Protein AF-E6WE42-F1 (afdb_monomer_lite)

Foldseek 3Di:
DVVVVVVVCVVVVVVVVLVVLVVVLVVVLVVLVVVCCVVCVVPDDDPDPVVVVVSVVVSCVVNVVSVVVSVVVVVVVVVVVVVLVVLVVVLVVVLVVLLVVLVVLQQPQWDDDPPDIDGGLRCLVVLLVQLLVQLVPPDDDPDDPVLVVSSLVSLQVSCVDPSSCVSCVVNLVSVLVSLVSLVPDPSDDLVVSLVSLVVSLVVDALSRLQVLLSLCSHPNNVVCLVSLLSNLSNLSHDVVSVVVSVDDVVSSCVVHDPSSRDDD

Radius of gyration: 32.79 Å; chains: 1; bounding box: 87×25×102 Å

Structure (mmCIF, N/CA/C/O backbone):
data_AF-E6WE42-F1
#
_entry.id   AF-E6WE42-F1
#
loop_
_atom_site.group_PDB
_atom_site.id
_atom_site.type_symbol
_atom_site.label_atom_id
_atom_site.label_alt_id
_atom_site.label_comp_id
_atom_site.label_asym_id
_atom_site.label_entity_id
_atom_site.label_seq_id
_atom_site.pdbx_PDB_ins_code
_atom_site.Cartn_x
_atom_site.Cartn_y
_atom_site.Cartn_z
_atom_site.occupancy
_atom_site.B_iso_or_equiv
_atom_site.auth_seq_id
_atom_site.auth_comp_id
_atom_site.auth_asym_id
_atom_site.auth_atom_id
_atom_site.pdbx_PDB_model_num
ATOM 1 N N . MET A 1 1 ? -4.987 -10.475 -18.275 1.00 42.03 1 MET A N 1
ATOM 2 C CA . MET A 1 1 ? -4.478 -10.955 -19.585 1.00 42.03 1 MET A CA 1
ATOM 3 C C . MET A 1 1 ? -3.864 -9.823 -20.416 1.00 42.03 1 MET A C 1
ATOM 5 O O . MET A 1 1 ? -2.756 -9.989 -20.906 1.00 42.03 1 MET A O 1
ATOM 9 N N . ILE A 1 2 ? -4.507 -8.651 -20.507 1.00 38.50 2 ILE A N 1
ATOM 10 C CA . ILE A 1 2 ? -3.998 -7.476 -21.247 1.00 38.50 2 ILE A CA 1
ATOM 11 C C . ILE A 1 2 ? -2.702 -6.905 -20.632 1.00 38.50 2 ILE A C 1
ATOM 13 O O . ILE A 1 2 ? -1.754 -6.631 -21.358 1.00 38.50 2 ILE A O 1
ATOM 17 N N . ASP A 1 3 ? -2.575 -6.858 -19.301 1.00 40.16 3 ASP A N 1
ATOM 18 C CA . ASP A 1 3 ? -1.339 -6.395 -18.637 1.00 40.16 3 ASP A CA 1
ATOM 19 C C . ASP A 1 3 ? -0.149 -7.357 -18.757 1.00 40.16 3 ASP A C 1
ATOM 21 O O . ASP A 1 3 ? 1.013 -6.951 -18.650 1.00 40.16 3 ASP A O 1
ATOM 25 N N . SER A 1 4 ? -0.424 -8.642 -18.985 1.00 40.78 4 SER A N 1
ATOM 26 C CA . SER A 1 4 ? 0.585 -9.658 -19.295 1.00 40.78 4 SER A CA 1
ATOM 27 C C . SER A 1 4 ? 1.103 -9.457 -20.718 1.00 40.78 4 SER A C 1
ATOM 29 O O . SER A 1 4 ? 2.310 -9.475 -20.943 1.00 40.78 4 SER A O 1
ATOM 31 N N . VAL A 1 5 ? 0.190 -9.181 -21.657 1.00 39.44 5 VAL A N 1
ATOM 32 C CA . VAL A 1 5 ? 0.491 -8.891 -23.064 1.00 39.44 5 VAL A CA 1
ATOM 33 C C . VAL A 1 5 ? 1.208 -7.549 -23.214 1.00 39.44 5 VAL A C 1
ATOM 35 O O . VAL A 1 5 ? 2.175 -7.492 -23.957 1.00 39.44 5 VAL A O 1
ATOM 38 N N . CYS A 1 6 ? 0.847 -6.508 -22.458 1.00 42.72 6 CYS A N 1
ATOM 39 C CA . CYS A 1 6 ? 1.543 -5.214 -22.462 1.00 42.72 6 CYS A CA 1
ATOM 40 C C . CYS A 1 6 ? 2.952 -5.286 -21.856 1.00 42.72 6 CYS A C 1
ATOM 42 O O . CYS A 1 6 ? 3.880 -4.680 -22.391 1.00 42.72 6 CYS A O 1
ATOM 44 N N . ARG A 1 7 ? 3.163 -6.050 -20.772 1.00 49.66 7 ARG A N 1
ATOM 45 C CA . ARG A 1 7 ? 4.519 -6.299 -20.235 1.00 49.66 7 ARG A CA 1
ATOM 46 C C . ARG A 1 7 ? 5.368 -7.136 -21.188 1.00 49.66 7 ARG A C 1
ATOM 48 O O . ARG A 1 7 ? 6.542 -6.825 -21.378 1.00 49.66 7 ARG A O 1
ATOM 55 N N . TRP A 1 8 ? 4.760 -8.133 -21.825 1.00 41.53 8 TRP A N 1
ATOM 56 C CA . TRP A 1 8 ? 5.385 -8.948 -22.864 1.00 41.53 8 TRP A CA 1
ATOM 57 C C . TRP A 1 8 ? 5.721 -8.125 -24.116 1.00 41.53 8 TRP A C 1
ATOM 59 O O . TRP A 1 8 ? 6.824 -8.244 -24.633 1.00 41.53 8 TRP A O 1
ATOM 69 N N . PHE A 1 9 ? 4.840 -7.217 -24.551 1.00 39.06 9 PHE A N 1
ATOM 70 C CA . PHE A 1 9 ? 5.097 -6.285 -25.652 1.00 39.06 9 PHE A CA 1
ATOM 71 C C . PHE A 1 9 ? 6.169 -5.257 -25.300 1.00 39.06 9 PHE A C 1
ATOM 73 O O . PHE A 1 9 ? 6.908 -4.863 -26.185 1.00 39.06 9 PHE A O 1
ATOM 80 N N . ARG A 1 10 ? 6.306 -4.829 -24.038 1.00 53.88 10 ARG A N 1
ATOM 81 C CA . ARG A 1 10 ? 7.308 -3.825 -23.635 1.00 53.88 10 ARG A CA 1
ATOM 82 C C . ARG A 1 10 ? 8.718 -4.406 -23.515 1.00 53.88 10 ARG A C 1
ATOM 84 O O . ARG A 1 10 ? 9.664 -3.748 -23.936 1.00 53.88 10 ARG A O 1
ATOM 91 N N . SER A 1 11 ? 8.866 -5.634 -23.003 1.00 56.25 11 SER A N 1
ATOM 92 C CA . SER A 1 11 ? 10.164 -6.327 -23.011 1.00 56.25 11 SER A CA 1
ATOM 93 C C . SER A 1 11 ? 10.527 -6.812 -24.415 1.00 56.25 11 SER A C 1
ATOM 95 O O . SER A 1 11 ? 11.652 -6.588 -24.858 1.00 56.25 11 SER A O 1
ATOM 97 N N . LYS A 1 12 ? 9.561 -7.360 -25.171 1.00 53.88 12 LYS A N 1
ATOM 98 C CA . LYS A 1 12 ? 9.787 -7.706 -26.577 1.00 53.88 12 LYS A CA 1
ATOM 99 C C . LYS A 1 12 ? 10.018 -6.485 -27.448 1.00 53.88 12 LYS A C 1
ATOM 101 O O . LYS A 1 12 ? 10.862 -6.579 -28.313 1.00 53.88 12 LYS A O 1
ATOM 106 N N . SER A 1 13 ? 9.358 -5.347 -27.237 1.00 64.25 13 SER A N 1
ATOM 107 C CA . SER A 1 13 ? 9.562 -4.140 -28.054 1.00 64.25 13 SER A CA 1
ATOM 108 C C . SER A 1 13 ? 10.984 -3.622 -27.933 1.00 64.25 13 SER A C 1
ATOM 110 O O . SER A 1 13 ? 11.526 -3.170 -28.935 1.00 64.25 13 SER A O 1
ATOM 112 N N . LEU A 1 14 ? 11.601 -3.721 -26.753 1.00 64.50 14 LEU A N 1
ATOM 113 C CA . LEU A 1 14 ? 12.999 -3.356 -26.594 1.00 64.50 14 LEU A CA 1
ATOM 114 C C . LEU A 1 14 ? 13.932 -4.390 -27.231 1.00 64.50 14 LEU A C 1
ATOM 116 O O . LEU A 1 14 ? 14.813 -4.016 -27.998 1.00 64.50 14 LEU A O 1
ATOM 120 N N . SER A 1 15 ? 13.726 -5.684 -26.975 1.00 65.56 15 SER A N 1
ATOM 121 C CA . SER A 1 15 ? 14.510 -6.737 -27.634 1.00 65.56 15 SER A CA 1
ATOM 122 C C . SER A 1 15 ? 14.370 -6.690 -29.159 1.00 65.56 15 SER A C 1
ATOM 124 O O . SER A 1 15 ? 15.339 -6.921 -29.869 1.00 65.56 15 SER A O 1
ATOM 126 N N . VAL A 1 16 ? 13.190 -6.327 -29.662 1.00 73.56 16 VAL A N 1
ATOM 127 C CA . VAL A 1 16 ? 12.889 -6.108 -31.080 1.00 73.56 16 VAL A CA 1
ATOM 128 C C . VAL A 1 16 ? 13.569 -4.842 -31.579 1.00 73.56 16 VAL A C 1
ATOM 130 O O . VAL A 1 16 ? 14.168 -4.895 -32.639 1.00 73.56 16 VAL A O 1
ATOM 133 N N . LEU A 1 17 ? 13.557 -3.732 -30.837 1.00 70.62 17 LEU A N 1
ATOM 134 C CA . LEU A 1 17 ? 14.267 -2.508 -31.225 1.00 70.62 17 LEU A CA 1
ATOM 135 C C . LEU A 1 17 ? 15.781 -2.757 -31.323 1.00 70.62 17 LEU A C 1
ATOM 137 O O . LEU A 1 17 ? 16.409 -2.375 -32.309 1.00 70.62 17 LEU A O 1
ATOM 141 N N . ILE A 1 18 ? 16.354 -3.447 -30.333 1.00 71.12 18 ILE A N 1
ATOM 142 C CA . ILE A 1 18 ? 17.768 -3.844 -30.313 1.00 71.12 18 ILE A CA 1
ATOM 143 C C . ILE A 1 18 ? 18.065 -4.758 -31.506 1.00 71.12 18 ILE A C 1
ATOM 145 O O . ILE A 1 18 ? 18.990 -4.490 -32.268 1.00 71.12 18 ILE A O 1
ATOM 149 N N . PHE A 1 19 ? 17.247 -5.790 -31.720 1.00 78.94 19 PHE A N 1
ATOM 150 C CA . PHE A 1 19 ? 17.396 -6.711 -32.845 1.00 78.94 19 PHE A CA 1
ATOM 151 C C . PHE A 1 19 ? 17.265 -6.006 -34.201 1.00 78.94 19 PHE A C 1
ATOM 153 O O . PHE A 1 19 ? 18.072 -6.251 -35.090 1.00 78.94 19 PHE A O 1
ATOM 160 N N . LEU A 1 20 ? 16.309 -5.087 -34.354 1.00 79.56 20 LEU A N 1
ATOM 161 C CA . LEU A 1 20 ? 16.126 -4.273 -35.557 1.00 79.56 20 LEU A CA 1
ATOM 162 C C . LEU A 1 20 ? 17.335 -3.375 -35.811 1.00 79.56 20 LEU A C 1
ATOM 164 O O . LEU A 1 20 ? 17.773 -3.263 -36.950 1.00 79.56 20 LEU A O 1
ATOM 168 N N . THR A 1 21 ? 17.906 -2.777 -34.766 1.00 72.94 21 THR A N 1
ATOM 169 C CA . THR A 1 21 ? 19.076 -1.894 -34.886 1.00 72.94 21 THR A CA 1
ATOM 170 C C . THR A 1 21 ? 20.320 -2.683 -35.293 1.00 72.94 21 THR A C 1
ATOM 172 O O . THR A 1 21 ? 21.050 -2.285 -36.204 1.00 72.94 21 THR A O 1
ATOM 175 N N . ILE A 1 22 ? 20.529 -3.846 -34.672 1.00 78.31 22 ILE A N 1
ATOM 176 C CA . ILE A 1 22 ? 21.612 -4.771 -35.019 1.00 78.31 22 ILE A CA 1
ATOM 177 C C . ILE A 1 22 ? 21.426 -5.272 -36.457 1.00 78.31 22 ILE A C 1
ATOM 179 O O . ILE A 1 22 ? 22.341 -5.170 -37.270 1.00 78.31 22 ILE A O 1
ATOM 183 N N . SER A 1 23 ? 20.226 -5.743 -36.801 1.00 81.88 23 SER A N 1
ATOM 184 C CA . SER A 1 23 ? 19.898 -6.236 -38.139 1.00 81.88 23 SER A CA 1
ATOM 185 C C . SER A 1 23 ? 20.082 -5.156 -39.204 1.00 81.88 23 SER A C 1
ATOM 187 O O . SER A 1 23 ? 20.652 -5.439 -40.252 1.00 81.88 23 SER A O 1
ATOM 189 N N . LEU A 1 24 ? 19.652 -3.918 -38.946 1.00 81.25 24 LEU A N 1
ATOM 190 C CA . LEU A 1 24 ? 19.839 -2.790 -39.860 1.00 81.25 24 LEU A CA 1
ATOM 191 C C . LEU A 1 24 ? 21.325 -2.490 -40.075 1.00 81.25 24 LEU A C 1
ATOM 193 O O . LEU A 1 24 ? 21.745 -2.260 -41.205 1.00 81.25 24 LEU A O 1
ATOM 197 N N . THR A 1 25 ? 22.132 -2.558 -39.016 1.00 76.62 25 THR A N 1
ATOM 198 C CA . THR A 1 25 ? 23.586 -2.369 -39.111 1.00 76.62 25 THR A CA 1
ATOM 199 C C . THR A 1 25 ? 24.225 -3.434 -40.006 1.00 76.62 25 THR A C 1
ATOM 201 O O . THR A 1 25 ? 24.997 -3.095 -40.904 1.00 76.62 25 THR A O 1
ATOM 204 N N . PHE A 1 26 ? 23.859 -4.709 -39.829 1.00 81.31 26 PHE A N 1
ATOM 205 C CA . PHE A 1 26 ? 24.339 -5.800 -40.685 1.00 81.31 26 PHE A CA 1
ATOM 206 C C . PHE A 1 26 ? 23.872 -5.661 -42.139 1.00 81.31 26 PHE A C 1
ATOM 208 O O . PHE A 1 26 ? 24.654 -5.917 -43.053 1.00 81.31 26 PHE A O 1
ATOM 215 N N . VAL A 1 27 ? 22.633 -5.214 -42.370 1.00 86.06 27 VAL A N 1
ATOM 216 C CA . VAL A 1 27 ? 22.102 -4.962 -43.719 1.00 86.06 27 VAL A CA 1
ATOM 217 C C . VAL A 1 27 ? 22.859 -3.823 -44.401 1.00 86.06 27 VAL A C 1
ATOM 219 O O . VAL A 1 27 ? 23.267 -3.976 -45.549 1.00 86.06 27 VAL A O 1
ATOM 222 N N . CYS A 1 28 ? 23.110 -2.712 -43.706 1.00 79.50 28 CYS A N 1
ATOM 223 C CA . CYS A 1 28 ? 23.889 -1.593 -44.241 1.00 79.50 28 CYS A CA 1
ATOM 224 C C . CYS A 1 28 ? 25.338 -1.999 -44.549 1.00 79.50 28 CYS A C 1
ATOM 226 O O . CYS A 1 28 ? 25.853 -1.655 -45.614 1.00 79.50 28 CYS A O 1
ATOM 228 N N . ALA A 1 29 ? 25.978 -2.769 -43.661 1.00 77.81 29 ALA A N 1
ATOM 229 C CA . ALA A 1 29 ? 27.317 -3.312 -43.891 1.00 77.81 29 ALA A CA 1
ATOM 230 C C . ALA A 1 29 ? 27.342 -4.237 -45.118 1.00 77.81 29 ALA A C 1
ATOM 232 O O . ALA A 1 29 ? 28.173 -4.069 -46.011 1.00 77.81 29 ALA A O 1
ATOM 233 N N . GLY A 1 30 ? 26.389 -5.169 -45.202 1.00 83.81 30 GLY A N 1
ATOM 234 C CA . GLY A 1 30 ? 26.246 -6.085 -46.332 1.00 83.81 30 GLY A CA 1
ATOM 235 C C . GLY A 1 30 ? 25.978 -5.355 -47.648 1.00 83.81 30 GLY A C 1
ATOM 236 O O . GLY A 1 30 ? 26.591 -5.679 -48.660 1.00 83.81 30 GLY A O 1
ATOM 237 N N . PHE A 1 31 ? 25.131 -4.323 -47.634 1.00 84.31 31 PHE A N 1
ATOM 238 C CA . PHE A 1 31 ? 24.858 -3.486 -48.802 1.00 84.31 31 PHE A CA 1
ATOM 239 C C . PHE A 1 31 ? 26.100 -2.718 -49.267 1.00 84.31 31 PHE A C 1
ATOM 241 O O . PHE A 1 31 ? 26.363 -2.655 -50.468 1.00 84.31 31 PHE A O 1
ATOM 248 N N . ALA A 1 32 ? 26.891 -2.168 -48.341 1.00 77.56 32 ALA A N 1
ATOM 249 C CA . ALA A 1 32 ? 28.134 -1.476 -48.675 1.00 77.56 32 ALA A CA 1
ATOM 250 C C . ALA A 1 32 ? 29.150 -2.425 -49.335 1.00 77.56 32 ALA A C 1
ATOM 252 O O . ALA A 1 32 ? 29.713 -2.092 -50.381 1.00 77.56 32 ALA A O 1
ATOM 253 N N . VAL A 1 33 ? 29.318 -3.629 -48.777 1.00 80.00 33 VAL A N 1
ATOM 254 C CA . VAL A 1 33 ? 30.179 -4.682 -49.344 1.00 80.00 33 VAL A CA 1
ATOM 255 C C . VAL A 1 33 ? 29.661 -5.143 -50.709 1.00 80.00 33 VAL A C 1
ATOM 257 O O . VAL A 1 33 ? 30.438 -5.258 -51.657 1.00 80.00 33 VAL A O 1
ATOM 260 N N . TRP A 1 34 ? 28.351 -5.353 -50.845 1.00 84.56 34 TRP A N 1
ATOM 261 C CA . TRP A 1 34 ? 27.725 -5.767 -52.100 1.00 84.56 34 TRP A CA 1
ATOM 262 C C . TRP A 1 34 ? 27.899 -4.725 -53.206 1.00 84.56 34 TRP A C 1
ATOM 264 O O . TRP A 1 34 ? 28.335 -5.067 -54.305 1.00 84.56 34 TRP A O 1
ATOM 274 N N . LYS A 1 35 ? 27.619 -3.448 -52.917 1.00 81.38 35 LYS A N 1
ATOM 275 C CA . LYS A 1 35 ? 27.791 -2.347 -53.875 1.00 81.38 35 LYS A CA 1
ATOM 276 C C . LYS A 1 35 ? 29.246 -2.244 -54.340 1.00 81.38 35 LYS A C 1
ATOM 278 O O . LYS A 1 35 ? 29.495 -2.042 -55.527 1.00 81.38 35 LYS A O 1
ATOM 283 N N . TYR A 1 36 ? 30.197 -2.393 -53.416 1.00 74.75 36 TYR A N 1
ATOM 284 C CA . TYR A 1 36 ? 31.621 -2.408 -53.742 1.00 74.75 36 TYR A CA 1
ATOM 285 C C . TYR A 1 36 ? 31.964 -3.569 -54.682 1.00 74.75 36 TYR A C 1
ATOM 287 O O . TYR A 1 36 ? 32.551 -3.355 -55.741 1.00 74.75 36 TYR A O 1
ATOM 295 N N . TRP A 1 37 ? 31.537 -4.787 -54.345 1.00 78.12 37 TRP A N 1
ATOM 296 C CA . TRP A 1 37 ? 31.794 -5.961 -55.175 1.00 78.12 37 TRP A CA 1
ATOM 297 C C . TRP A 1 37 ? 31.181 -5.819 -56.574 1.00 78.12 37 TRP A C 1
ATOM 299 O O . TRP A 1 37 ? 31.876 -6.013 -57.566 1.00 78.12 37 TRP A O 1
ATOM 309 N N . TYR A 1 38 ? 29.924 -5.381 -56.676 1.00 80.50 38 TYR A N 1
ATOM 310 C CA . TYR A 1 38 ? 29.253 -5.166 -57.961 1.00 80.50 38 TYR A CA 1
ATOM 311 C C . TYR A 1 38 ? 30.030 -4.202 -58.872 1.00 80.50 38 TYR A C 1
ATOM 313 O O . TYR A 1 38 ? 30.255 -4.505 -60.044 1.00 80.50 38 TYR A O 1
ATOM 321 N N . GLN A 1 39 ? 30.500 -3.078 -58.326 1.00 77.56 39 GLN A N 1
ATOM 322 C CA . GLN A 1 39 ? 31.193 -2.044 -59.095 1.00 77.56 39 GLN A CA 1
ATOM 323 C C . GLN A 1 39 ? 32.633 -2.425 -59.477 1.00 77.56 39 GLN A C 1
ATOM 325 O O . GLN A 1 39 ? 33.110 -2.006 -60.531 1.00 77.56 39 GLN A O 1
ATOM 330 N N . PHE A 1 40 ? 33.334 -3.193 -58.636 1.00 71.81 40 PHE A N 1
ATOM 331 C CA . PHE A 1 40 ? 34.783 -3.395 -58.757 1.00 71.81 40 PHE A CA 1
ATOM 332 C C . PHE A 1 40 ? 35.219 -4.840 -59.039 1.00 71.81 40 PHE A C 1
ATOM 334 O O . PHE A 1 40 ? 36.416 -5.072 -59.200 1.00 71.81 40 PHE A O 1
ATOM 341 N N . HIS A 1 41 ? 34.297 -5.807 -59.166 1.00 70.56 41 HIS A N 1
ATOM 342 C CA . HIS A 1 41 ? 34.648 -7.222 -59.384 1.00 70.56 41 HIS A CA 1
ATOM 343 C C . HIS A 1 41 ? 35.559 -7.466 -60.604 1.00 70.56 41 HIS A C 1
ATOM 345 O O . HIS A 1 41 ? 36.336 -8.417 -60.602 1.00 70.56 41 HIS A O 1
ATOM 351 N N . ALA A 1 42 ? 35.492 -6.608 -61.628 1.00 69.12 42 ALA A N 1
ATOM 352 C CA . ALA A 1 42 ? 36.285 -6.724 -62.852 1.00 69.12 42 ALA A CA 1
ATOM 353 C C . ALA A 1 42 ? 37.770 -6.326 -62.694 1.00 69.12 42 ALA A C 1
ATOM 355 O O . ALA A 1 42 ? 38.573 -6.647 -63.567 1.00 69.12 42 ALA A O 1
ATOM 356 N N . PHE A 1 43 ? 38.154 -5.640 -61.609 1.00 67.75 43 PHE A N 1
ATOM 357 C CA . PHE A 1 43 ? 39.496 -5.056 -61.438 1.00 67.75 43 PHE A CA 1
ATOM 358 C C . PHE A 1 43 ? 40.462 -5.887 -60.571 1.00 67.75 43 PHE A C 1
ATOM 360 O O . PHE A 1 43 ? 41.595 -5.461 -60.356 1.00 67.75 43 PHE A O 1
ATOM 367 N N . GLY A 1 44 ? 40.059 -7.077 -60.108 1.00 67.50 44 GLY A N 1
ATOM 368 C CA . GLY A 1 44 ? 40.877 -7.916 -59.221 1.00 67.50 44 GLY A CA 1
ATOM 369 C C . GLY A 1 44 ? 41.062 -7.325 -57.813 1.00 67.50 44 GLY A C 1
ATOM 370 O O . GLY A 1 44 ? 40.614 -6.218 -57.516 1.00 67.50 44 GLY A O 1
ATOM 371 N N . LEU A 1 45 ? 41.694 -8.082 -56.910 1.00 70.62 45 LEU A N 1
ATOM 372 C CA . LEU A 1 45 ? 42.056 -7.585 -55.577 1.00 70.62 45 LEU A CA 1
ATOM 373 C C . LEU A 1 45 ? 43.375 -6.811 -55.660 1.00 70.62 45 LEU A C 1
ATOM 375 O O . LEU A 1 45 ? 44.296 -7.225 -56.355 1.00 70.62 45 LEU A O 1
ATOM 379 N N . SER A 1 46 ? 43.467 -5.685 -54.951 1.00 73.81 46 SER A N 1
ATOM 380 C CA . SER A 1 46 ? 44.715 -4.923 -54.873 1.00 73.81 46 SER A CA 1
ATOM 381 C C . SER A 1 46 ? 45.685 -5.577 -53.891 1.00 73.81 46 SER A C 1
ATOM 383 O O . SER A 1 46 ? 45.305 -5.829 -52.746 1.00 73.81 46 SER A O 1
ATOM 385 N N . ASP A 1 47 ? 46.944 -5.748 -54.298 1.00 75.75 47 ASP A N 1
ATOM 386 C CA . ASP A 1 47 ? 48.040 -6.185 -53.417 1.00 75.75 47 ASP A CA 1
ATOM 387 C C . ASP A 1 47 ? 48.563 -5.053 -52.515 1.00 75.75 47 ASP A C 1
ATOM 389 O O . ASP A 1 47 ? 49.318 -5.285 -51.573 1.00 75.75 47 ASP A O 1
ATOM 393 N N . SER A 1 48 ? 48.172 -3.801 -52.788 1.00 80.25 48 SER A N 1
ATOM 394 C CA . SER A 1 48 ? 48.591 -2.659 -51.976 1.00 80.25 48 SER A CA 1
ATOM 395 C C . SER A 1 48 ? 47.757 -2.520 -50.700 1.00 80.25 48 SER A C 1
ATOM 397 O O . SER A 1 48 ? 46.545 -2.290 -50.733 1.00 80.25 48 SER A O 1
ATOM 399 N N . THR A 1 49 ? 48.435 -2.571 -49.555 1.00 80.12 49 THR A N 1
ATOM 400 C CA . THR A 1 49 ? 47.845 -2.365 -48.223 1.00 80.12 49 THR A CA 1
ATOM 401 C C . THR A 1 49 ? 47.158 -0.999 -48.084 1.00 80.12 49 THR A C 1
ATOM 403 O O . THR A 1 49 ? 46.153 -0.874 -47.392 1.00 80.12 49 THR A O 1
ATOM 406 N N . GLU A 1 50 ? 47.645 0.026 -48.789 1.00 83.25 50 GLU A N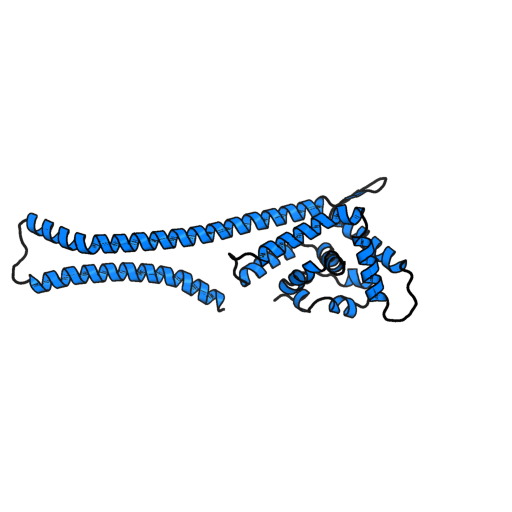 1
ATOM 407 C CA . GLU A 1 50 ? 47.088 1.386 -48.755 1.00 83.25 50 GLU A CA 1
ATOM 408 C C . GLU A 1 50 ? 45.639 1.458 -49.269 1.00 83.25 50 GLU A C 1
ATOM 410 O O . GLU A 1 50 ? 44.796 2.120 -48.663 1.00 83.25 50 GLU A O 1
ATOM 415 N N . LYS A 1 51 ? 45.303 0.723 -50.340 1.00 77.50 51 LYS A N 1
ATOM 416 C CA . LYS A 1 51 ? 43.930 0.705 -50.880 1.00 77.50 51 LYS A CA 1
ATOM 417 C C . LYS A 1 51 ? 42.954 -0.023 -49.955 1.00 77.50 51 LYS A C 1
ATOM 419 O O . LYS A 1 51 ? 41.787 0.356 -49.876 1.00 77.50 51 LYS A O 1
ATOM 424 N N . TRP A 1 52 ? 43.433 -1.027 -49.220 1.00 78.62 52 TRP A N 1
ATOM 425 C CA . TRP A 1 52 ? 42.656 -1.680 -48.165 1.00 78.62 52 TRP A CA 1
ATOM 426 C C . TRP A 1 52 ? 42.390 -0.747 -46.979 1.00 78.62 52 TRP A C 1
ATOM 428 O O . TRP A 1 52 ? 41.293 -0.786 -46.424 1.00 78.62 52 TRP A O 1
ATOM 438 N N . GLY A 1 53 ? 43.339 0.137 -46.651 1.00 82.44 53 GLY A N 1
ATOM 439 C CA . GLY A 1 53 ? 43.133 1.218 -45.683 1.00 82.44 53 GLY A CA 1
ATOM 440 C C . GLY A 1 53 ? 41.992 2.153 -46.093 1.00 82.44 53 GLY A C 1
ATOM 441 O O . GLY A 1 53 ? 41.037 2.319 -45.341 1.00 82.44 53 GLY A O 1
ATOM 442 N N . GLN A 1 54 ? 42.015 2.658 -47.331 1.00 84.75 54 GLN A N 1
ATOM 443 C CA . GLN A 1 54 ? 40.969 3.553 -47.857 1.00 84.75 54 GLN A CA 1
ATOM 444 C C . GLN A 1 54 ? 39.575 2.901 -47.900 1.00 84.75 54 GLN A C 1
ATOM 446 O O . GLN A 1 54 ? 38.561 3.557 -47.650 1.00 84.75 54 GLN A O 1
ATOM 451 N N . PHE A 1 55 ? 39.501 1.600 -48.200 1.00 80.19 55 PHE A N 1
ATOM 452 C CA . PHE A 1 55 ? 38.247 0.847 -48.116 1.00 80.19 55 PHE A CA 1
ATOM 453 C C . PHE A 1 55 ? 37.743 0.737 -46.669 1.00 80.19 55 PHE A C 1
ATOM 455 O O . PHE A 1 55 ? 36.555 0.946 -46.410 1.00 80.19 55 PHE A O 1
ATOM 462 N N . GLY A 1 56 ? 38.645 0.455 -45.725 1.00 82.19 56 GLY A N 1
ATOM 463 C CA . GLY A 1 56 ? 38.348 0.461 -44.293 1.00 82.19 56 GLY A CA 1
ATOM 464 C C . GLY A 1 56 ? 37.806 1.810 -43.816 1.00 82.19 56 GLY A C 1
ATOM 465 O O . GLY A 1 56 ? 36.811 1.833 -43.094 1.00 82.19 56 GLY A O 1
ATOM 466 N N . ASP A 1 57 ? 38.377 2.918 -44.292 1.00 84.75 57 ASP A N 1
ATOM 467 C CA . ASP A 1 57 ? 37.919 4.275 -43.973 1.00 84.75 57 ASP A CA 1
ATOM 468 C C . ASP A 1 57 ? 36.503 4.551 -44.499 1.00 84.75 57 ASP A C 1
ATOM 470 O O . ASP A 1 57 ? 35.683 5.141 -43.794 1.00 84.75 57 ASP A O 1
ATOM 474 N N . PHE A 1 58 ? 36.166 4.078 -45.704 1.00 82.94 58 PHE A N 1
ATOM 475 C CA . PHE A 1 58 ? 34.811 4.197 -46.251 1.00 82.94 58 PHE A CA 1
ATOM 476 C C . PHE A 1 58 ? 33.785 3.405 -45.426 1.00 82.94 58 PHE A C 1
ATOM 478 O O . PHE A 1 58 ? 32.737 3.939 -45.052 1.00 82.94 58 PHE A O 1
ATOM 485 N N . ILE A 1 59 ? 34.087 2.142 -45.109 1.00 80.81 59 ILE A N 1
ATOM 486 C CA . ILE A 1 59 ? 33.206 1.289 -44.299 1.00 80.81 59 ILE A CA 1
ATOM 487 C C . ILE A 1 59 ? 33.067 1.848 -42.878 1.00 80.81 59 ILE A C 1
ATOM 489 O O . ILE A 1 59 ? 31.950 1.956 -42.369 1.00 80.81 59 ILE A O 1
ATOM 493 N N . GLY A 1 60 ? 34.172 2.265 -42.261 1.00 82.94 60 GLY A N 1
ATOM 494 C CA . GLY A 1 60 ? 34.184 2.908 -40.949 1.00 82.94 60 GLY A CA 1
ATOM 495 C C . GLY A 1 60 ? 33.409 4.226 -40.941 1.00 82.94 60 GLY A C 1
ATOM 496 O O . GLY A 1 60 ? 32.637 4.473 -40.017 1.00 82.94 60 GLY A O 1
ATOM 497 N N . GLY A 1 61 ? 33.525 5.035 -41.994 1.00 83.44 61 GLY A N 1
ATOM 498 C CA . GLY A 1 61 ? 32.789 6.292 -42.148 1.00 83.44 61 GLY A CA 1
ATOM 499 C C . GLY A 1 61 ? 31.269 6.117 -42.225 1.00 83.44 61 GLY A C 1
ATOM 500 O O . GLY A 1 61 ? 30.535 6.985 -41.757 1.00 83.44 61 GLY A O 1
ATOM 501 N N . VAL A 1 62 ? 30.783 4.989 -42.756 1.00 80.06 62 VAL A N 1
ATOM 502 C CA . VAL A 1 62 ? 29.344 4.671 -42.819 1.00 80.06 62 VAL A CA 1
ATOM 503 C C . VAL A 1 62 ? 28.860 3.969 -41.548 1.00 80.06 62 VAL A C 1
ATOM 505 O O . VAL A 1 62 ? 27.796 4.304 -41.026 1.00 80.06 62 VAL A O 1
ATOM 508 N N . LEU A 1 63 ? 29.618 2.999 -41.029 1.00 81.00 63 LEU A N 1
ATOM 509 C CA . LEU A 1 63 ? 29.188 2.186 -39.888 1.00 81.00 63 LEU A CA 1
ATOM 510 C C . LEU A 1 63 ? 29.350 2.898 -38.544 1.00 81.00 63 LEU A C 1
ATOM 512 O O . LEU A 1 63 ? 28.477 2.755 -37.690 1.00 81.00 63 LEU A O 1
ATOM 516 N N . ASN A 1 64 ? 30.408 3.689 -38.341 1.00 84.50 64 ASN A N 1
ATOM 517 C CA . ASN A 1 64 ? 30.664 4.318 -37.041 1.00 84.50 64 ASN A CA 1
ATOM 518 C C . ASN A 1 64 ? 29.549 5.291 -36.615 1.00 84.50 64 ASN A C 1
ATOM 520 O O . ASN A 1 64 ? 29.117 5.200 -35.465 1.00 84.50 64 ASN A O 1
ATOM 524 N N . PRO A 1 65 ? 29.007 6.168 -37.486 1.00 87.75 65 PRO A N 1
ATOM 525 C CA . PRO A 1 65 ? 27.865 7.007 -37.120 1.00 87.75 65 PRO A CA 1
ATOM 526 C C . PRO A 1 65 ? 26.601 6.202 -36.783 1.00 87.75 65 PRO A C 1
ATOM 528 O O . PRO A 1 65 ? 25.887 6.551 -35.842 1.00 87.75 65 PRO A O 1
ATOM 531 N N . LEU A 1 66 ? 26.339 5.101 -37.502 1.00 79.50 66 LEU A N 1
ATOM 532 C CA . LEU A 1 66 ? 25.196 4.216 -37.237 1.00 79.50 66 LEU A CA 1
ATOM 533 C C . LEU A 1 66 ? 25.333 3.508 -35.882 1.00 79.50 66 LEU A C 1
ATOM 535 O O . LEU A 1 66 ? 24.392 3.499 -35.088 1.00 79.50 66 LEU A O 1
ATOM 539 N N . LEU A 1 67 ? 26.520 2.972 -35.588 1.00 81.56 67 LEU A N 1
ATOM 540 C CA . LEU A 1 67 ? 26.841 2.354 -34.300 1.00 81.56 67 LEU A CA 1
ATOM 541 C C . LEU A 1 67 ? 26.812 3.374 -33.155 1.00 81.56 67 LEU A C 1
ATOM 543 O O . LEU A 1 67 ? 26.339 3.059 -32.062 1.00 81.56 67 LEU A O 1
ATOM 547 N N . GLY A 1 68 ? 27.267 4.604 -33.402 1.00 86.44 68 GLY A N 1
ATOM 548 C CA . GLY A 1 68 ? 27.180 5.711 -32.451 1.00 86.44 68 GLY A CA 1
ATOM 549 C C . GLY A 1 68 ? 25.731 6.045 -32.097 1.00 86.44 68 GLY A C 1
ATOM 550 O O . GLY A 1 68 ? 25.382 6.100 -30.918 1.00 86.44 68 GLY A O 1
ATOM 551 N N . LEU A 1 69 ? 24.857 6.175 -33.100 1.00 83.06 69 LEU A N 1
ATOM 552 C CA . LEU A 1 69 ? 23.426 6.413 -32.887 1.00 83.06 69 LEU A CA 1
ATOM 553 C C . LEU A 1 69 ? 22.760 5.254 -32.129 1.00 83.06 69 LEU A C 1
ATOM 555 O O . LEU A 1 69 ? 22.014 5.488 -31.178 1.00 83.06 69 LEU A O 1
ATOM 559 N N . ALA A 1 70 ? 23.067 4.009 -32.504 1.00 78.81 70 ALA A N 1
ATOM 560 C CA . ALA A 1 70 ? 22.586 2.818 -31.807 1.00 78.81 70 ALA A CA 1
ATOM 561 C C . ALA A 1 70 ? 23.007 2.816 -30.330 1.00 78.81 70 ALA A C 1
ATOM 563 O O . ALA A 1 70 ? 22.186 2.556 -29.449 1.00 78.81 70 ALA A O 1
ATOM 564 N N . SER A 1 71 ? 24.266 3.166 -30.055 1.00 86.81 71 SER A N 1
ATOM 565 C CA . SER A 1 71 ? 24.809 3.246 -28.697 1.00 86.81 71 SER A CA 1
ATOM 566 C C . SER A 1 71 ? 24.071 4.293 -27.861 1.00 86.81 71 SER A C 1
ATOM 568 O O . SER A 1 71 ? 23.681 4.007 -26.730 1.00 86.81 71 SER A O 1
ATOM 570 N N . ILE A 1 72 ? 23.798 5.473 -28.427 1.00 88.19 72 ILE A N 1
ATOM 571 C CA . ILE A 1 72 ? 23.026 6.528 -27.753 1.00 88.19 72 ILE A CA 1
ATOM 572 C C . ILE A 1 72 ? 21.610 6.039 -27.430 1.00 88.19 72 ILE A C 1
ATOM 574 O O . ILE A 1 72 ? 21.161 6.184 -26.295 1.00 88.19 72 ILE A O 1
ATOM 578 N N . ILE A 1 73 ? 20.922 5.407 -28.386 1.00 81.75 73 ILE A N 1
ATOM 579 C CA . ILE A 1 73 ? 19.568 4.869 -28.175 1.00 81.75 73 ILE A CA 1
ATOM 580 C C . ILE A 1 73 ? 19.566 3.837 -27.041 1.00 81.75 73 ILE A C 1
ATOM 582 O O . ILE A 1 73 ? 18.725 3.912 -26.143 1.00 81.75 73 ILE A O 1
ATOM 586 N N . ILE A 1 74 ? 20.520 2.900 -27.047 1.00 81.75 74 ILE A N 1
ATOM 587 C CA . ILE A 1 74 ? 20.650 1.874 -26.003 1.00 81.75 74 ILE A CA 1
ATOM 588 C C . ILE A 1 74 ? 20.866 2.521 -24.635 1.00 81.75 74 ILE A C 1
ATOM 590 O O . ILE A 1 74 ? 20.195 2.144 -23.671 1.00 81.75 74 ILE A O 1
ATOM 594 N N . VAL A 1 75 ? 21.756 3.512 -24.541 1.00 88.44 75 VAL A N 1
ATOM 595 C CA . VAL A 1 75 ? 22.006 4.243 -23.291 1.00 88.44 75 VAL A CA 1
ATOM 596 C C . VAL A 1 75 ? 20.744 4.967 -22.829 1.00 88.44 75 VAL A C 1
ATOM 598 O O . VAL A 1 75 ? 20.362 4.819 -21.672 1.00 88.44 75 VAL A O 1
ATOM 601 N N . CYS A 1 76 ? 20.040 5.681 -23.710 1.00 85.44 76 CYS A N 1
ATOM 602 C CA . CYS A 1 76 ? 18.800 6.381 -23.367 1.00 85.44 76 CYS A CA 1
ATOM 603 C C . CYS A 1 76 ? 17.727 5.430 -22.821 1.00 85.44 76 CYS A C 1
ATOM 605 O O . CYS A 1 76 ? 17.117 5.708 -21.787 1.00 85.44 76 CYS A O 1
ATOM 607 N N . VAL A 1 77 ? 17.518 4.282 -23.472 1.00 81.06 77 VAL A N 1
ATOM 608 C CA . VAL A 1 77 ? 16.583 3.258 -22.985 1.00 81.06 77 VAL A CA 1
ATOM 609 C C . VAL A 1 77 ? 17.036 2.698 -21.640 1.00 81.06 77 VAL A C 1
ATOM 611 O O . VAL A 1 77 ? 16.211 2.521 -20.739 1.00 81.06 77 VAL A O 1
ATOM 614 N N . THR A 1 78 ? 18.326 2.390 -21.507 1.00 87.06 78 THR A N 1
ATOM 615 C CA . THR A 1 78 ? 18.894 1.843 -20.272 1.00 87.06 78 THR A CA 1
ATOM 616 C C . THR A 1 78 ? 18.668 2.819 -19.126 1.00 87.06 78 THR A C 1
ATOM 618 O O . THR A 1 78 ? 18.111 2.430 -18.106 1.00 87.06 78 THR A O 1
ATOM 621 N N . LEU A 1 79 ? 18.978 4.103 -19.316 1.00 87.19 79 LEU A N 1
ATOM 622 C CA . LEU A 1 79 ? 18.753 5.151 -18.320 1.00 87.19 79 LEU A CA 1
ATOM 623 C C . LEU A 1 79 ? 17.275 5.288 -17.950 1.00 87.19 79 LEU A C 1
ATOM 625 O O . LEU A 1 79 ? 16.950 5.340 -16.766 1.00 87.19 79 LEU A O 1
ATOM 629 N N . TYR A 1 80 ? 16.372 5.288 -18.933 1.00 85.19 80 TYR A N 1
ATOM 630 C CA . TYR A 1 80 ? 14.931 5.339 -18.672 1.00 85.19 80 TYR A CA 1
ATOM 631 C C . TYR A 1 80 ? 14.452 4.131 -17.854 1.00 85.19 80 TYR A C 1
ATOM 633 O O . TYR A 1 80 ? 13.703 4.274 -16.885 1.00 85.19 80 TYR A O 1
ATOM 641 N N . THR A 1 81 ? 14.908 2.932 -18.218 1.00 83.56 81 THR A N 1
ATOM 642 C CA . THR A 1 81 ? 14.534 1.682 -17.544 1.00 83.56 81 THR A CA 1
ATOM 643 C C . THR A 1 81 ? 15.086 1.640 -16.122 1.00 83.56 81 THR A C 1
ATOM 645 O O . THR A 1 81 ? 14.338 1.338 -15.192 1.00 83.56 81 THR A O 1
ATOM 648 N N . THR A 1 82 ? 16.353 2.013 -15.936 1.00 86.19 82 THR A N 1
ATOM 649 C CA . THR A 1 82 ? 17.009 2.105 -1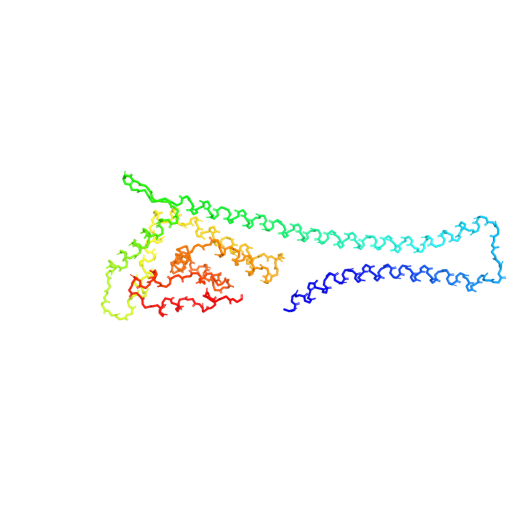4.627 1.00 86.19 82 THR A CA 1
ATOM 650 C C . THR A 1 82 ? 16.350 3.161 -13.747 1.00 86.19 82 THR A C 1
ATOM 652 O O . THR A 1 82 ? 16.085 2.890 -12.581 1.00 86.19 82 THR A O 1
ATOM 655 N N . SER A 1 83 ? 16.008 4.333 -14.291 1.00 87.38 83 SER A N 1
ATOM 656 C CA . SER A 1 83 ? 15.300 5.387 -13.553 1.00 87.38 83 SER A CA 1
ATOM 657 C C . SER A 1 83 ? 13.927 4.912 -13.076 1.00 87.38 83 SER A C 1
ATOM 659 O O . SER A 1 83 ? 13.591 5.065 -11.901 1.00 87.38 83 SER A O 1
ATOM 661 N N . LYS A 1 84 ? 13.153 4.253 -13.948 1.00 86.81 84 LYS A N 1
ATOM 662 C CA . LYS A 1 84 ? 11.854 3.683 -13.576 1.00 86.81 84 LYS A CA 1
ATOM 663 C C . LYS A 1 84 ? 11.983 2.578 -12.524 1.00 86.81 84 LYS A C 1
ATOM 665 O O . LYS A 1 84 ? 11.180 2.531 -11.593 1.00 86.81 84 LYS A O 1
ATOM 670 N N . PHE A 1 85 ? 12.958 1.683 -12.680 1.00 90.06 85 PHE A N 1
ATOM 671 C CA . PHE A 1 85 ? 13.235 0.632 -11.702 1.00 90.06 85 PHE A CA 1
ATOM 672 C C . PHE A 1 85 ? 13.623 1.233 -10.345 1.00 90.06 85 PHE A C 1
ATOM 674 O O . PHE A 1 85 ? 13.048 0.851 -9.331 1.00 90.06 85 PHE A O 1
ATOM 681 N N . GLY A 1 86 ? 14.499 2.241 -10.341 1.00 94.12 86 GLY A N 1
ATOM 682 C CA . GLY A 1 86 ? 14.889 2.981 -9.143 1.00 94.12 86 GLY A CA 1
ATOM 683 C C . GLY A 1 86 ? 13.701 3.655 -8.457 1.00 94.12 86 GLY A C 1
ATOM 684 O O . GLY A 1 86 ? 13.524 3.487 -7.258 1.00 94.12 86 GLY A O 1
ATOM 685 N N . ALA A 1 87 ? 12.823 4.326 -9.209 1.00 93.81 87 ALA A N 1
ATOM 686 C CA . ALA A 1 87 ? 11.613 4.937 -8.652 1.00 93.81 87 ALA A CA 1
ATOM 687 C C . ALA A 1 87 ? 10.682 3.900 -8.001 1.00 93.81 87 ALA A C 1
ATOM 689 O O . ALA A 1 87 ? 10.113 4.155 -6.939 1.00 93.81 87 ALA A O 1
ATOM 690 N N . LYS A 1 88 ? 10.547 2.713 -8.608 1.00 94.69 88 LYS A N 1
ATOM 691 C CA . LYS A 1 88 ? 9.760 1.617 -8.030 1.00 94.69 88 LYS A CA 1
ATOM 692 C C . LYS A 1 88 ? 10.405 1.067 -6.759 1.00 94.69 88 LYS A C 1
ATOM 694 O O . LYS A 1 88 ? 9.701 0.842 -5.782 1.00 94.69 88 LYS A O 1
ATOM 699 N N . GLN A 1 89 ? 11.722 0.897 -6.755 1.00 96.25 89 GLN A N 1
ATOM 700 C CA . GLN A 1 89 ? 12.460 0.460 -5.575 1.00 96.25 89 GLN A CA 1
ATOM 701 C C . GLN A 1 89 ? 12.334 1.477 -4.429 1.00 96.25 89 GLN A C 1
ATOM 703 O O . GLN A 1 89 ? 12.066 1.088 -3.299 1.00 96.25 89 GLN A O 1
ATOM 708 N N . SER A 1 90 ? 12.457 2.780 -4.706 1.00 96.4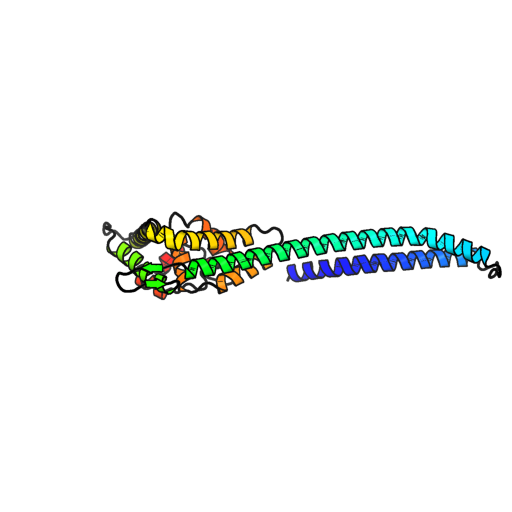4 90 SER A N 1
ATOM 709 C CA . SER A 1 90 ? 12.246 3.835 -3.704 1.00 96.44 90 SER A CA 1
ATOM 710 C C . SER A 1 90 ? 10.828 3.813 -3.130 1.00 96.44 90 SER A C 1
ATOM 712 O O . SER A 1 90 ? 10.663 3.965 -1.922 1.00 96.44 90 SER A O 1
ATOM 714 N N . PHE A 1 91 ? 9.821 3.586 -3.980 1.00 97.69 91 PHE A N 1
ATOM 715 C CA . PHE A 1 91 ? 8.439 3.389 -3.543 1.00 97.69 91 PHE A CA 1
ATOM 716 C C . PHE A 1 91 ? 8.311 2.181 -2.603 1.00 97.69 91 PHE A C 1
ATOM 718 O O . PHE A 1 91 ? 7.739 2.310 -1.527 1.00 97.69 91 PHE A O 1
ATOM 725 N N . GLU A 1 92 ? 8.859 1.019 -2.977 1.00 97.75 92 GLU A N 1
ATOM 726 C CA . GLU A 1 92 ? 8.794 -0.194 -2.151 1.00 97.75 92 GLU A CA 1
ATOM 727 C C . GLU A 1 92 ? 9.476 0.009 -0.796 1.00 97.75 92 GLU A C 1
ATOM 729 O O . GLU A 1 92 ? 8.897 -0.333 0.232 1.00 97.75 92 GLU A O 1
ATOM 734 N N . THR A 1 93 ? 10.660 0.624 -0.773 1.00 98.06 93 THR A N 1
ATOM 735 C CA . THR A 1 93 ? 11.369 0.944 0.472 1.00 98.06 93 THR A CA 1
ATOM 736 C C . THR A 1 93 ? 10.524 1.825 1.391 1.00 98.06 93 THR A C 1
ATOM 738 O O . THR A 1 93 ? 10.375 1.502 2.568 1.00 98.06 93 THR A O 1
ATOM 741 N N . LEU A 1 94 ? 9.935 2.907 0.867 1.00 97.81 94 LEU A N 1
ATOM 742 C CA . LEU A 1 94 ? 9.081 3.792 1.663 1.00 97.81 94 LEU A CA 1
ATOM 743 C C . LEU A 1 94 ? 7.820 3.070 2.147 1.00 97.81 94 LEU A C 1
ATOM 745 O O . LEU A 1 94 ? 7.450 3.205 3.309 1.00 97.81 94 LEU A O 1
ATOM 749 N N . LEU A 1 95 ? 7.180 2.276 1.287 1.00 98.38 95 LEU A N 1
ATOM 750 C CA . LEU A 1 95 ? 6.002 1.496 1.652 1.00 98.38 95 LEU A CA 1
ATOM 751 C C . LEU A 1 95 ? 6.304 0.524 2.800 1.00 98.38 95 LEU A C 1
ATOM 753 O O . LEU A 1 95 ? 5.551 0.479 3.770 1.00 98.38 95 LEU A O 1
ATOM 757 N N . PHE A 1 96 ? 7.390 -0.245 2.710 1.00 97.69 96 PHE A N 1
ATOM 758 C CA . PHE A 1 96 ? 7.749 -1.202 3.757 1.00 97.69 96 PHE A CA 1
ATOM 759 C C . PHE A 1 96 ? 8.161 -0.514 5.060 1.00 97.69 96 PHE A C 1
ATOM 761 O O . PHE A 1 96 ? 7.833 -1.027 6.129 1.00 97.69 96 PHE A O 1
ATOM 768 N N . GLU A 1 97 ? 8.789 0.662 4.992 1.00 98.25 97 GLU A N 1
ATOM 769 C CA . GLU A 1 97 ? 9.062 1.462 6.188 1.00 98.25 97 GLU A CA 1
ATOM 770 C C . GLU A 1 97 ? 7.767 1.985 6.822 1.00 98.25 97 GLU A C 1
ATOM 772 O O . GLU A 1 97 ? 7.591 1.883 8.033 1.00 98.25 97 GLU A O 1
ATOM 777 N N . LEU A 1 98 ? 6.803 2.455 6.024 1.00 98.12 98 LEU A N 1
ATOM 778 C CA . LEU A 1 98 ? 5.494 2.858 6.542 1.00 98.12 98 LEU A CA 1
ATOM 779 C C . LEU A 1 98 ? 4.755 1.681 7.195 1.00 98.12 98 LEU A C 1
ATOM 781 O O . LEU A 1 98 ? 4.184 1.860 8.264 1.00 98.12 98 LEU A O 1
ATOM 785 N N . ILE A 1 99 ? 4.805 0.478 6.610 1.00 97.94 99 ILE A N 1
ATOM 786 C CA . ILE A 1 99 ? 4.231 -0.743 7.211 1.00 97.94 99 ILE A CA 1
ATOM 787 C C . ILE A 1 99 ? 4.938 -1.093 8.527 1.00 97.94 99 ILE A C 1
ATOM 789 O O . ILE A 1 99 ? 4.298 -1.534 9.483 1.00 97.94 99 ILE A O 1
ATOM 793 N N . LYS A 1 100 ? 6.256 -0.904 8.606 1.00 97.75 100 LYS A N 1
ATOM 794 C CA . LYS A 1 100 ? 7.007 -1.117 9.843 1.00 97.75 100 LYS A CA 1
ATOM 795 C C . LYS A 1 100 ? 6.576 -0.123 10.925 1.00 97.75 100 LYS A C 1
ATOM 797 O O . LYS A 1 100 ? 6.227 -0.562 12.017 1.00 97.75 100 LYS A O 1
ATOM 802 N N . ILE A 1 101 ? 6.492 1.166 10.595 1.00 97.06 101 ILE A N 1
ATOM 803 C CA . ILE A 1 101 ? 5.976 2.212 11.492 1.00 97.06 101 ILE A CA 1
ATOM 804 C C . ILE A 1 101 ? 4.534 1.902 11.916 1.00 97.06 101 ILE A C 1
ATOM 806 O O . ILE A 1 101 ? 4.183 2.075 13.077 1.00 97.06 101 ILE A O 1
ATOM 810 N N . HIS A 1 102 ? 3.693 1.392 11.013 1.00 97.12 102 HIS A N 1
ATOM 811 C CA . HIS A 1 102 ? 2.331 0.973 11.345 1.00 97.12 102 HIS A CA 1
ATOM 812 C C . HIS A 1 102 ? 2.310 -0.098 12.441 1.00 97.12 102 HIS A C 1
ATOM 814 O O . HIS A 1 102 ? 1.536 -0.005 13.393 1.00 97.12 102 HIS A O 1
ATOM 820 N N . ARG A 1 103 ? 3.195 -1.097 12.335 1.00 95.81 103 ARG A N 1
ATOM 821 C CA . ARG A 1 103 ? 3.351 -2.130 13.364 1.00 95.81 103 ARG A CA 1
ATOM 822 C C . ARG A 1 103 ? 3.903 -1.561 14.669 1.00 95.81 103 ARG A C 1
ATOM 824 O O . ARG A 1 103 ? 3.465 -1.989 15.727 1.00 95.81 103 ARG A O 1
ATOM 831 N N . GLU A 1 104 ? 4.837 -0.617 14.613 1.00 95.62 104 GLU A N 1
ATOM 832 C CA . GLU A 1 104 ? 5.352 0.063 15.809 1.00 95.62 104 GLU A CA 1
ATOM 833 C C . GLU A 1 104 ? 4.248 0.857 16.519 1.00 95.62 104 GLU A C 1
ATOM 835 O O . GLU A 1 104 ? 4.085 0.691 17.724 1.00 95.62 104 GLU A O 1
ATOM 840 N N . ASN A 1 105 ? 3.425 1.603 15.772 1.00 95.38 105 ASN A N 1
ATOM 841 C CA . ASN A 1 105 ? 2.247 2.293 16.306 1.00 95.38 105 ASN A CA 1
ATOM 842 C C . ASN A 1 105 ? 1.254 1.310 16.938 1.00 95.38 105 ASN A C 1
ATOM 844 O O . ASN A 1 105 ? 0.662 1.612 17.965 1.00 95.38 105 ASN A O 1
ATOM 848 N N . LEU A 1 106 ? 1.066 0.127 16.343 1.00 95.19 106 LEU A N 1
ATOM 849 C CA . LEU A 1 106 ? 0.235 -0.914 16.946 1.00 95.19 106 LEU A CA 1
ATOM 850 C C . LEU A 1 106 ? 0.817 -1.367 18.287 1.00 95.19 106 LEU A C 1
ATOM 852 O O . LEU A 1 106 ? 0.081 -1.477 19.254 1.00 95.19 106 LEU A O 1
ATOM 856 N N . PHE A 1 107 ? 2.119 -1.641 18.362 1.00 94.44 107 PHE A N 1
ATOM 857 C CA . PHE A 1 107 ? 2.749 -2.106 19.601 1.00 94.44 107 PHE A CA 1
ATOM 858 C C . PHE A 1 107 ? 2.890 -1.019 20.670 1.00 94.44 107 PHE A C 1
ATOM 860 O O . PHE A 1 107 ? 3.056 -1.365 21.840 1.00 94.44 107 PHE A O 1
ATOM 867 N N . SER A 1 108 ? 2.839 0.260 20.291 1.00 94.00 108 SER A N 1
ATOM 868 C CA . SER A 1 108 ? 2.872 1.375 21.237 1.00 94.00 108 SER A CA 1
ATOM 869 C C . SER A 1 108 ? 1.530 1.652 21.903 1.00 94.00 108 SER A C 1
ATOM 871 O O . SER A 1 108 ? 1.539 2.334 22.918 1.00 94.00 108 SER A O 1
ATOM 873 N N . ILE A 1 109 ? 0.414 1.146 21.356 1.00 94.81 109 ILE A N 1
ATOM 874 C CA . ILE A 1 109 ? -0.903 1.281 21.991 1.00 94.81 109 ILE A CA 1
ATOM 875 C C . ILE A 1 109 ? -0.854 0.617 23.366 1.00 94.81 109 ILE A C 1
ATOM 877 O O . ILE A 1 109 ? -0.519 -0.570 23.468 1.00 94.81 109 ILE A O 1
ATOM 881 N N . GLU A 1 110 ? -1.204 1.363 24.408 1.00 93.94 110 GLU A N 1
ATOM 882 C CA . GLU A 1 110 ? -1.179 0.877 25.785 1.00 93.94 110 GLU A CA 1
ATOM 883 C C . GLU A 1 110 ? -2.353 1.427 26.596 1.00 93.94 110 GLU A C 1
ATOM 885 O O . GLU A 1 110 ? -2.548 2.634 26.702 1.00 93.94 110 GLU A O 1
ATOM 890 N N . ILE A 1 111 ? -3.107 0.527 27.226 1.00 92.19 111 ILE A N 1
ATOM 891 C CA . ILE A 1 111 ? -4.111 0.885 28.229 1.00 92.19 111 ILE A CA 1
ATOM 892 C C . ILE A 1 111 ? -3.508 0.586 29.600 1.00 92.19 111 ILE A C 1
ATOM 894 O O . ILE A 1 111 ? -3.161 -0.560 29.904 1.00 92.19 111 ILE A O 1
ATOM 898 N N . VAL A 1 112 ? -3.345 1.628 30.416 1.00 91.12 112 VAL A N 1
ATOM 899 C CA . VAL A 1 112 ? -2.732 1.538 31.747 1.00 91.12 112 VAL A CA 1
ATOM 900 C C . VAL A 1 112 ? -3.816 1.451 32.816 1.00 91.12 112 VAL A C 1
ATOM 902 O O . VAL A 1 112 ? -4.625 2.364 32.974 1.00 91.12 112 VAL A O 1
ATOM 905 N N . TYR A 1 113 ? -3.779 0.376 33.594 1.00 89.88 113 TYR A N 1
ATOM 906 C CA . TYR A 1 113 ? -4.594 0.170 34.787 1.00 89.88 113 TYR A CA 1
ATOM 907 C C . TYR A 1 113 ? -3.732 0.349 36.053 1.00 89.88 113 TYR A C 1
ATOM 909 O O . TYR A 1 113 ? -2.503 0.407 35.965 1.00 89.88 113 TYR A O 1
ATOM 917 N N . PRO A 1 114 ? -4.333 0.419 37.259 1.00 91.50 114 PRO A N 1
ATOM 918 C CA . PRO A 1 114 ? -3.576 0.633 38.496 1.00 91.50 114 PRO A CA 1
ATOM 919 C C . PRO A 1 114 ? -2.494 -0.419 38.796 1.00 91.50 114 PRO A C 1
ATOM 921 O O . PRO A 1 114 ? -1.469 -0.073 39.378 1.00 91.50 114 PRO A O 1
ATOM 924 N N . GLU A 1 115 ? -2.706 -1.684 38.413 1.00 92.31 115 GLU A N 1
ATOM 925 C CA . GLU A 1 115 ? -1.795 -2.799 38.737 1.00 92.31 115 GLU A CA 1
ATOM 926 C C . GLU A 1 115 ? -1.192 -3.503 37.509 1.00 92.31 115 GLU A C 1
ATOM 928 O O . GLU A 1 115 ? -0.272 -4.311 37.647 1.00 92.31 115 GLU A O 1
ATOM 933 N N . ASN A 1 116 ? -1.678 -3.215 36.300 1.00 93.88 116 ASN A N 1
ATOM 934 C CA . ASN A 1 116 ? -1.202 -3.823 35.059 1.00 93.88 116 ASN A CA 1
ATOM 935 C C . ASN A 1 116 ? -1.386 -2.882 33.858 1.00 93.88 116 ASN A C 1
ATOM 937 O O . ASN A 1 116 ? -1.999 -1.824 33.956 1.00 93.88 116 ASN A O 1
ATOM 941 N N . SER A 1 117 ? -0.849 -3.270 32.705 1.00 92.75 117 SER A N 1
ATOM 942 C CA . SER A 1 117 ? -1.185 -2.633 31.436 1.00 92.75 117 SER A CA 1
ATOM 943 C C . SER A 1 117 ? -1.416 -3.673 30.352 1.00 92.75 117 SER A C 1
ATOM 945 O O . SER A 1 117 ? -0.838 -4.765 30.371 1.00 92.75 117 SER A O 1
ATOM 947 N N . VAL A 1 118 ? -2.301 -3.331 29.425 1.00 94.12 118 VAL A N 1
ATOM 948 C CA . VAL A 1 118 ? -2.600 -4.120 28.231 1.00 94.12 118 VAL A CA 1
ATOM 949 C C . VAL A 1 118 ? -1.975 -3.396 27.047 1.00 94.12 118 VAL A C 1
ATOM 951 O O . VAL A 1 118 ? -1.991 -2.166 26.997 1.00 94.12 118 VAL A O 1
ATOM 954 N N . LYS A 1 119 ? -1.359 -4.144 26.121 1.00 94.56 119 LYS A N 1
ATOM 955 C CA . LYS A 1 119 ? -0.620 -3.563 24.993 1.00 94.56 119 LYS A CA 1
ATOM 956 C C . LYS A 1 119 ? -1.039 -4.120 23.644 1.00 94.56 119 LYS A C 1
ATOM 958 O O . LYS A 1 119 ? -1.355 -5.303 23.480 1.00 94.56 119 LYS A O 1
ATOM 963 N N . GLY A 1 120 ? -0.932 -3.255 22.646 1.00 94.06 120 GLY A N 1
ATOM 964 C CA . GLY A 1 120 ? -1.150 -3.544 21.242 1.00 94.06 120 GLY A CA 1
ATOM 965 C C . GLY A 1 120 ? -2.495 -4.184 20.950 1.00 94.06 120 GLY A C 1
ATOM 966 O O . GLY A 1 120 ? -3.540 -3.627 21.264 1.00 94.06 120 GLY A O 1
ATOM 967 N N . ARG A 1 121 ? -2.483 -5.355 20.305 1.00 90.88 121 ARG A N 1
ATOM 968 C CA . ARG A 1 121 ? -3.714 -6.000 19.815 1.00 90.88 121 ARG A CA 1
ATOM 969 C C . ARG A 1 121 ? -4.711 -6.346 20.917 1.00 90.88 121 ARG A C 1
ATOM 971 O O . ARG A 1 121 ? -5.897 -6.393 20.629 1.00 90.88 121 ARG A O 1
ATOM 978 N N . GLN A 1 122 ? -4.247 -6.585 22.140 1.00 91.62 122 GLN A N 1
ATOM 979 C CA . GLN A 1 122 ? -5.128 -6.942 23.253 1.00 91.62 122 GLN A CA 1
ATOM 980 C C . GLN A 1 122 ? -6.006 -5.763 23.696 1.00 91.62 122 GLN A C 1
ATOM 982 O O . GLN A 1 122 ? -7.122 -5.981 24.146 1.00 91.62 122 GLN A O 1
ATOM 987 N N . CYS A 1 123 ? -5.562 -4.520 23.476 1.00 93.31 123 CYS A N 1
ATOM 988 C CA . CYS A 1 123 ? -6.345 -3.326 23.802 1.00 93.31 123 CYS A CA 1
ATOM 989 C C . CYS A 1 123 ? -7.639 -3.216 22.982 1.00 93.31 123 CYS A C 1
ATOM 991 O O . CYS A 1 123 ? -8.551 -2.496 23.366 1.00 93.31 123 CYS A O 1
ATOM 993 N N . PHE A 1 124 ? -7.734 -3.909 21.840 1.00 91.38 124 PHE A N 1
ATOM 994 C CA . PHE A 1 124 ? -8.920 -3.861 20.984 1.00 91.38 124 PHE A CA 1
ATOM 995 C C . PHE A 1 124 ? -10.148 -4.500 21.643 1.00 91.38 124 PHE A C 1
ATOM 997 O O . PHE A 1 124 ? -11.264 -4.103 21.317 1.00 91.38 124 PHE A O 1
ATOM 1004 N N . ASP A 1 125 ? -9.956 -5.443 22.569 1.00 89.12 125 ASP A N 1
ATOM 1005 C CA . ASP A 1 125 ? -11.060 -6.016 23.343 1.00 89.12 125 ASP A CA 1
ATOM 1006 C C . ASP A 1 125 ? -11.609 -4.975 24.337 1.00 89.12 125 ASP A C 1
ATOM 1008 O O . ASP A 1 125 ? -12.811 -4.716 24.352 1.00 89.12 125 ASP A O 1
ATOM 1012 N N . ASP A 1 126 ? -10.724 -4.277 25.05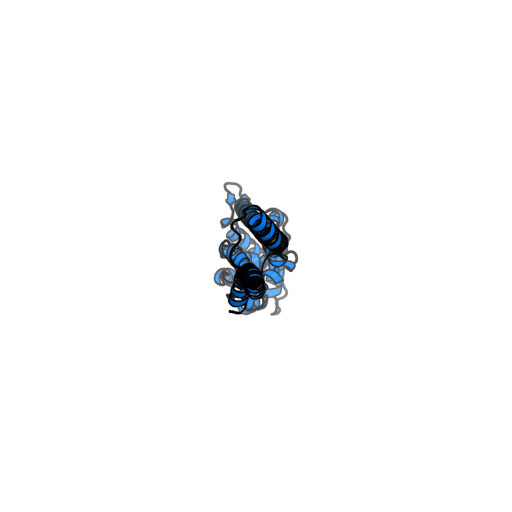8 1.00 91.25 126 ASP A N 1
ATOM 1013 C CA . ASP A 1 126 ? -11.094 -3.193 25.982 1.00 91.25 126 ASP A CA 1
ATOM 1014 C C . ASP A 1 126 ? -11.787 -2.028 25.250 1.00 91.25 126 ASP A C 1
ATOM 1016 O O . ASP A 1 126 ? -12.824 -1.523 25.682 1.00 91.25 126 ASP A O 1
ATOM 1020 N N . PHE A 1 127 ? -11.260 -1.631 24.088 1.00 92.44 127 PHE A N 1
ATOM 1021 C CA . PHE A 1 127 ? -11.884 -0.607 23.251 1.00 92.44 127 PHE A CA 1
ATOM 1022 C C . PHE A 1 127 ? -13.277 -1.024 22.757 1.00 92.44 127 PHE A C 1
ATOM 1024 O O . PHE A 1 127 ? -14.158 -0.180 22.576 1.00 92.44 127 PHE A O 1
ATOM 1031 N N . LEU A 1 128 ? -13.494 -2.319 22.505 1.00 89.88 128 LEU A N 1
ATOM 1032 C CA . LEU A 1 128 ? -14.790 -2.813 22.050 1.00 89.88 128 LEU A CA 1
ATOM 1033 C C . LEU A 1 128 ? -15.807 -2.728 23.184 1.00 89.88 128 LEU A C 1
ATOM 1035 O O . LEU A 1 128 ? -16.951 -2.329 22.950 1.00 89.88 128 LEU A O 1
ATOM 1039 N N . ASP A 1 129 ? -15.388 -3.076 24.396 1.00 89.50 129 ASP A N 1
ATOM 1040 C CA . ASP A 1 129 ? -16.215 -2.958 25.590 1.00 89.50 129 ASP A CA 1
ATOM 1041 C C . ASP A 1 129 ? -16.551 -1.493 25.904 1.00 89.50 129 ASP A C 1
ATOM 1043 O O . ASP A 1 129 ? -17.680 -1.203 26.299 1.00 89.50 129 ASP A O 1
ATOM 1047 N N . GLU A 1 130 ? -15.658 -0.544 25.611 1.00 91.75 130 GLU A N 1
ATOM 1048 C CA . GLU A 1 130 ? -15.972 0.888 25.698 1.00 91.75 130 GLU A CA 1
ATOM 1049 C C . GLU A 1 130 ? -17.032 1.324 24.668 1.00 91.75 130 GLU A C 1
ATOM 1051 O O . GLU A 1 130 ? -17.989 2.026 25.011 1.00 91.75 130 GLU A O 1
ATOM 1056 N N . ILE A 1 131 ? -16.920 0.889 23.405 1.00 90.25 131 ILE A N 1
ATOM 1057 C CA . ILE A 1 131 ? -17.936 1.177 22.372 1.00 90.25 131 ILE A CA 1
ATOM 1058 C C . ILE A 1 131 ? -19.296 0.585 22.769 1.00 90.25 131 ILE A C 1
ATOM 1060 O O . ILE A 1 131 ? -20.322 1.246 22.584 1.00 90.25 131 ILE A O 1
ATOM 1064 N N . ARG A 1 132 ? -19.315 -0.631 23.332 1.00 88.12 132 ARG A N 1
ATOM 1065 C CA . ARG A 1 132 ? -20.529 -1.278 23.864 1.00 88.12 132 ARG A CA 1
ATOM 1066 C C . ARG A 1 132 ? -21.123 -0.498 25.022 1.00 88.12 132 ARG A C 1
ATOM 1068 O O . ARG A 1 132 ? -22.309 -0.195 25.003 1.00 88.12 132 ARG A O 1
ATOM 1075 N N . TRP A 1 133 ? -20.296 -0.114 25.989 1.00 89.50 133 TRP A N 1
ATOM 1076 C CA . TRP A 1 133 ? -20.733 0.696 27.116 1.00 89.50 133 TRP A CA 1
ATOM 1077 C C . TRP A 1 133 ? -21.375 1.999 26.641 1.00 89.50 133 TRP A C 1
ATOM 1079 O O . TRP A 1 133 ? -22.471 2.344 27.083 1.00 89.50 133 TRP A O 1
ATOM 1089 N N . ASN A 1 134 ? -20.728 2.694 25.701 1.00 89.81 134 ASN A N 1
ATOM 1090 C CA . ASN A 1 134 ? -21.284 3.893 25.089 1.00 89.81 134 ASN A CA 1
ATOM 1091 C C . ASN A 1 134 ? -22.622 3.591 24.405 1.00 89.81 134 ASN A C 1
ATOM 1093 O O . ASN A 1 134 ? -23.580 4.315 24.639 1.00 89.81 134 ASN A O 1
ATOM 1097 N N . TYR A 1 135 ? -22.715 2.509 23.630 1.00 86.62 135 TYR A N 1
ATOM 1098 C CA . TYR A 1 135 ? -23.952 2.098 22.966 1.00 86.62 135 TYR A CA 1
ATOM 1099 C C . TYR A 1 135 ? -25.101 1.864 23.959 1.00 86.62 135 TYR A C 1
ATOM 1101 O O . TYR A 1 135 ? -26.188 2.401 23.765 1.00 86.62 135 TYR A O 1
ATOM 1109 N N . ASP A 1 136 ? -24.869 1.122 25.040 1.00 84.38 136 ASP A N 1
ATOM 1110 C CA . ASP A 1 136 ? -25.909 0.774 26.018 1.00 84.38 136 ASP A CA 1
ATOM 1111 C C . ASP A 1 136 ? -26.386 1.974 26.852 1.00 84.38 136 ASP A C 1
ATOM 1113 O O . ASP A 1 136 ? -27.520 1.982 27.334 1.00 84.38 136 ASP A O 1
ATOM 1117 N N . HIS A 1 137 ? -25.541 2.998 27.006 1.00 83.56 137 HIS A N 1
ATOM 1118 C CA . HIS A 1 137 ? -25.819 4.179 27.830 1.00 83.56 137 HIS A CA 1
ATOM 1119 C C . HIS A 1 137 ? -26.226 5.425 27.027 1.00 83.56 137 HIS A C 1
ATOM 1121 O O . HIS A 1 137 ? -26.501 6.466 27.629 1.00 83.56 137 HIS A O 1
ATOM 1127 N N . GLU A 1 138 ? -26.286 5.354 25.694 1.00 74.12 138 GLU A N 1
ATOM 1128 C CA . GLU A 1 138 ? -26.859 6.431 24.882 1.00 74.12 138 GLU A CA 1
ATOM 1129 C C . GLU A 1 138 ? -28.390 6.473 25.063 1.00 74.12 138 GLU A C 1
ATOM 1131 O O . GLU A 1 138 ? -29.114 5.520 24.755 1.00 74.12 138 GLU A O 1
ATOM 1136 N N . VAL A 1 139 ? -28.895 7.599 25.578 1.00 66.44 139 VAL A N 1
ATOM 1137 C CA . VAL A 1 139 ? -30.325 7.805 25.847 1.00 66.44 139 VAL A CA 1
ATOM 1138 C C . VAL A 1 139 ? -31.035 8.140 24.545 1.00 66.44 139 VAL A C 1
ATOM 1140 O O . VAL A 1 139 ? -30.791 9.177 23.933 1.00 66.44 139 VAL A O 1
ATOM 1143 N N . TYR A 1 140 ? -31.952 7.271 24.144 1.00 65.44 140 TYR A N 1
ATOM 1144 C CA . TYR A 1 140 ? -32.559 7.319 22.827 1.00 65.44 140 TYR A CA 1
ATOM 1145 C C . TYR A 1 140 ? -34.053 7.003 22.914 1.00 65.44 140 TYR A C 1
ATOM 1147 O O . TYR A 1 140 ? -34.436 6.005 23.518 1.00 65.44 140 TYR A O 1
ATOM 1155 N N . ASP A 1 141 ? -34.885 7.848 22.300 1.00 58.31 141 ASP A N 1
ATOM 1156 C CA . ASP A 1 141 ? -36.343 7.675 22.285 1.00 58.31 141 ASP A CA 1
ATOM 1157 C C . ASP A 1 141 ? -36.719 6.452 21.424 1.00 58.31 141 ASP A C 1
ATOM 1159 O O . ASP A 1 141 ? -36.199 6.278 20.318 1.00 58.31 141 ASP A O 1
ATOM 1163 N N . ASP A 1 142 ? -37.597 5.590 21.938 1.00 54.41 142 ASP A N 1
ATOM 1164 C CA . ASP A 1 142 ? -37.740 4.147 21.639 1.00 54.41 142 ASP A CA 1
ATOM 1165 C C . ASP A 1 142 ? -38.302 3.780 20.235 1.00 54.41 142 ASP A C 1
ATOM 1167 O O . ASP A 1 142 ? -38.978 2.774 20.026 1.00 54.41 142 ASP A O 1
ATOM 1171 N N . THR A 1 143 ? -38.055 4.606 19.218 1.00 53.88 143 THR A N 1
ATOM 1172 C CA . THR A 1 143 ? -38.619 4.460 17.870 1.00 53.88 143 THR A CA 1
ATOM 1173 C C . THR A 1 143 ? -37.613 3.875 16.876 1.00 53.88 143 THR A C 1
ATOM 1175 O O . THR A 1 143 ? -36.875 4.597 16.218 1.00 53.88 143 THR A O 1
ATOM 1178 N N . GLY A 1 144 ? -37.595 2.541 16.765 1.00 52.97 144 GLY A N 1
ATOM 1179 C CA . GLY A 1 144 ? -37.455 1.706 15.547 1.00 52.97 144 GLY A CA 1
ATOM 1180 C C . GLY A 1 144 ? -36.334 1.900 14.502 1.00 52.97 144 GLY A C 1
ATOM 1181 O O . GLY A 1 144 ? -36.150 1.011 13.681 1.00 52.97 144 GLY A O 1
ATOM 1182 N N . ASN A 1 145 ? -35.574 2.992 14.497 1.00 57.19 145 ASN A N 1
ATOM 1183 C CA . ASN A 1 145 ? -34.507 3.300 13.529 1.00 57.19 145 ASN A CA 1
ATOM 1184 C C . ASN A 1 145 ? -33.219 3.746 14.245 1.00 57.19 145 ASN A C 1
ATOM 1186 O O . ASN A 1 145 ? -32.409 4.527 13.749 1.00 57.19 145 ASN A O 1
ATOM 1190 N N . ASN A 1 146 ? -33.103 3.294 15.489 1.00 68.38 146 ASN A N 1
ATOM 1191 C CA . ASN A 1 146 ? -32.293 3.917 16.513 1.00 68.38 146 ASN A CA 1
ATOM 1192 C C . ASN A 1 146 ? -30.924 3.229 16.667 1.00 68.38 146 ASN A C 1
ATOM 1194 O O . ASN A 1 146 ? -29.922 3.893 16.887 1.00 68.38 146 ASN A O 1
ATOM 1198 N N . SER A 1 147 ? -30.837 1.917 16.430 1.00 75.44 147 SER A N 1
ATOM 1199 C CA . SER A 1 147 ? -29.611 1.130 16.645 1.00 75.44 147 SER A CA 1
ATOM 1200 C C . SER A 1 147 ? -28.424 1.566 15.777 1.00 75.44 147 SER A C 1
ATOM 1202 O O . SER A 1 147 ? -27.311 1.685 16.277 1.00 75.44 147 SER A O 1
ATOM 1204 N N . ALA A 1 148 ? -28.633 1.869 14.492 1.00 77.75 148 ALA A N 1
ATOM 1205 C CA . ALA A 1 148 ? -27.556 2.323 13.606 1.00 77.75 148 ALA A CA 1
ATOM 1206 C C . ALA A 1 148 ? -27.010 3.708 13.999 1.00 77.75 148 ALA A C 1
ATOM 1208 O O . ALA A 1 148 ? -25.797 3.928 13.998 1.00 77.75 148 ALA A O 1
ATOM 1209 N N . ASN A 1 149 ? -27.908 4.630 14.361 1.00 81.62 149 ASN A N 1
ATOM 1210 C CA . ASN A 1 149 ? -27.540 5.969 14.824 1.00 81.62 149 ASN A CA 1
ATOM 1211 C C . ASN A 1 149 ? -26.860 5.896 16.192 1.00 81.62 149 ASN A C 1
ATOM 1213 O O . ASN A 1 149 ? -25.799 6.481 16.372 1.00 81.62 149 ASN A O 1
ATOM 1217 N N . ARG A 1 150 ? -27.387 5.072 17.101 1.00 83.44 150 ARG A N 1
ATOM 1218 C CA . ARG A 1 150 ? -26.794 4.781 18.407 1.00 83.44 150 ARG A CA 1
ATOM 1219 C C . ARG A 1 150 ? -25.388 4.205 18.292 1.00 83.44 150 ARG A C 1
ATOM 1221 O O . ARG A 1 150 ? -24.500 4.652 19.006 1.00 83.44 150 ARG A O 1
ATOM 1228 N N . LEU A 1 151 ? -25.155 3.273 17.365 1.00 85.12 151 LEU A N 1
ATOM 1229 C CA . LEU A 1 151 ? -23.811 2.759 17.088 1.00 85.12 151 LEU A CA 1
ATOM 1230 C C . LEU A 1 151 ? -22.901 3.836 16.499 1.00 85.12 151 LEU A C 1
ATOM 1232 O O . LEU A 1 151 ? -21.743 3.955 16.881 1.00 85.12 151 LEU A O 1
ATOM 1236 N N . THR A 1 152 ? -23.411 4.631 15.563 1.00 86.94 152 THR A N 1
ATOM 1237 C CA . THR A 1 152 ? -22.636 5.732 14.980 1.00 86.94 152 THR A CA 1
ATOM 1238 C C . THR A 1 152 ? -22.225 6.741 16.052 1.00 86.94 152 THR A C 1
ATOM 1240 O O . THR A 1 152 ? -21.083 7.201 16.055 1.00 86.94 152 THR A O 1
ATOM 1243 N N . ASP A 1 153 ? -23.113 7.057 16.990 1.00 88.56 153 ASP A N 1
ATOM 1244 C CA . ASP A 1 153 ? -22.835 7.974 18.091 1.00 88.56 153 ASP A CA 1
ATOM 1245 C C . ASP A 1 153 ? -21.899 7.364 19.131 1.00 88.56 153 ASP A C 1
ATOM 1247 O O . ASP A 1 153 ? -20.953 8.034 19.543 1.00 88.56 153 ASP A O 1
ATOM 1251 N N . SER A 1 154 ? -22.074 6.088 19.487 1.00 90.06 154 SER A N 1
ATOM 1252 C CA . SER A 1 154 ? -21.171 5.399 20.414 1.00 90.06 154 SER A CA 1
ATOM 1253 C C . SER A 1 154 ? -19.748 5.305 19.860 1.00 90.06 154 SER A C 1
ATOM 1255 O O . SER A 1 154 ? -18.780 5.556 20.580 1.00 90.06 154 SER A O 1
ATOM 1257 N N . VAL A 1 155 ? -19.614 5.035 18.558 1.00 91.19 155 VAL A N 1
ATOM 1258 C CA . VAL A 1 155 ? -18.338 5.040 17.836 1.00 91.19 155 VAL A CA 1
ATOM 1259 C C . VAL A 1 155 ? -17.752 6.449 17.762 1.00 91.19 155 VAL A C 1
ATOM 1261 O O . VAL A 1 155 ? -16.556 6.625 17.995 1.00 91.19 155 VAL A O 1
ATOM 1264 N N . ASN A 1 156 ? -18.557 7.471 17.455 1.00 92.31 156 ASN A N 1
ATOM 1265 C CA . ASN A 1 156 ? -18.072 8.853 17.438 1.00 92.31 156 ASN A CA 1
ATOM 1266 C C . ASN A 1 156 ? -17.561 9.274 18.816 1.00 92.31 156 ASN A C 1
ATOM 1268 O O . ASN A 1 156 ? -16.463 9.808 18.894 1.00 92.31 156 ASN A O 1
ATOM 1272 N N . LYS A 1 157 ? -18.301 8.970 19.885 1.00 92.62 157 LYS A N 1
ATOM 1273 C CA . LYS A 1 157 ? -17.913 9.254 21.269 1.00 92.62 157 LYS A CA 1
ATOM 1274 C C . LYS A 1 157 ? -16.603 8.570 21.649 1.00 92.62 157 LYS A C 1
ATOM 1276 O O . LYS A 1 157 ? -15.715 9.238 22.168 1.00 92.62 157 LYS A O 1
ATOM 1281 N N . PHE A 1 158 ? -16.450 7.292 21.303 1.00 93.50 158 PHE A N 1
ATOM 1282 C CA . PHE A 1 158 ? -15.200 6.552 21.483 1.00 93.50 158 PHE A CA 1
ATOM 1283 C C . PHE A 1 158 ? -14.021 7.237 20.774 1.00 93.50 158 PHE A C 1
ATOM 1285 O O . PHE A 1 158 ? -12.994 7.501 21.390 1.00 93.50 158 PHE A O 1
ATOM 1292 N N . PHE A 1 159 ? -14.166 7.582 19.489 1.00 92.12 159 PHE A N 1
ATOM 1293 C CA . PHE A 1 159 ? -13.093 8.240 18.732 1.00 92.12 159 PHE A CA 1
ATOM 1294 C C . PHE A 1 159 ? -12.916 9.728 19.068 1.00 92.12 159 PHE A C 1
ATOM 1296 O O . PHE A 1 159 ? -11.893 10.297 18.682 1.00 92.12 159 PHE A O 1
ATOM 1303 N N . ASP A 1 160 ? -13.893 10.374 19.710 1.00 91.69 160 ASP A N 1
ATOM 1304 C CA . ASP A 1 160 ? -13.839 11.745 20.234 1.00 91.69 160 ASP A CA 1
ATOM 1305 C C . ASP A 1 160 ? -13.175 11.822 21.613 1.00 91.69 160 ASP A C 1
ATOM 1307 O O . ASP A 1 160 ? -12.661 12.890 21.954 1.00 91.69 160 ASP A O 1
ATOM 1311 N N . ASP A 1 161 ? -13.085 10.715 22.352 1.00 93.19 161 ASP A N 1
ATOM 1312 C CA . ASP A 1 161 ? -12.328 10.654 23.600 1.00 93.19 161 ASP A CA 1
ATOM 1313 C C . ASP A 1 161 ? -10.837 10.968 23.383 1.00 93.19 161 ASP A C 1
ATOM 1315 O O . ASP A 1 161 ? -10.209 10.557 22.402 1.00 93.19 161 ASP A O 1
ATOM 1319 N N . PHE A 1 162 ? -10.260 11.740 24.304 1.00 88.62 162 PHE A N 1
ATOM 1320 C CA . PHE A 1 162 ? -8.890 12.229 24.182 1.00 88.62 162 PHE A CA 1
ATOM 1321 C C . PHE A 1 162 ? -7.850 11.106 24.287 1.00 88.62 162 PHE A C 1
ATOM 1323 O O . PHE A 1 162 ? -6.868 11.121 23.543 1.00 88.62 162 PHE A O 1
ATOM 1330 N N . ASN A 1 163 ? -8.058 10.128 25.171 1.00 88.38 163 ASN A N 1
ATOM 1331 C CA . ASN A 1 163 ? -7.126 9.016 25.342 1.00 88.38 163 ASN A CA 1
ATOM 1332 C C . ASN A 1 163 ? -7.158 8.123 24.103 1.00 88.38 163 ASN A C 1
ATOM 1334 O O . ASN A 1 163 ? -6.115 7.858 23.508 1.00 88.38 163 ASN A O 1
ATOM 1338 N N . ASN A 1 164 ? -8.354 7.778 23.625 1.00 90.31 164 ASN A N 1
ATOM 1339 C CA . ASN A 1 164 ? -8.510 6.964 22.420 1.00 90.31 164 ASN A CA 1
ATOM 1340 C C . ASN A 1 164 ? -7.934 7.649 21.174 1.00 90.31 164 ASN A C 1
ATOM 1342 O O . ASN A 1 164 ? -7.350 6.989 20.312 1.00 90.31 164 ASN A O 1
ATOM 1346 N N . GLN A 1 165 ? -8.026 8.979 21.074 1.00 87.56 165 GLN A N 1
ATOM 1347 C CA . GLN A 1 165 ? -7.356 9.728 20.007 1.00 87.56 165 GLN A CA 1
ATOM 1348 C C . GLN A 1 165 ? -5.832 9.652 20.083 1.00 87.56 165 GLN A C 1
ATOM 1350 O O . GLN A 1 165 ? -5.188 9.541 19.035 1.00 87.56 165 GLN A O 1
ATOM 1355 N N . ASN A 1 166 ? -5.257 9.726 21.282 1.00 86.19 166 ASN A N 1
ATOM 1356 C CA . ASN A 1 166 ? -3.810 9.641 21.460 1.00 86.19 166 ASN A CA 1
ATOM 1357 C C . ASN A 1 166 ? -3.289 8.251 21.078 1.00 86.19 166 ASN A C 1
ATOM 1359 O O . ASN A 1 166 ? -2.300 8.159 20.350 1.00 86.19 166 ASN A O 1
ATOM 1363 N N . GLU A 1 167 ? -4.005 7.196 21.466 1.00 87.25 167 GLU A N 1
ATOM 1364 C CA . GLU A 1 167 ? -3.620 5.815 21.170 1.00 87.25 167 GLU A CA 1
ATOM 1365 C C . GLU A 1 167 ? -3.876 5.441 19.693 1.00 87.25 167 GLU A C 1
ATOM 1367 O O . GLU A 1 167 ? -2.975 5.007 18.970 1.00 87.25 167 GLU A O 1
ATOM 1372 N N . LEU A 1 168 ? -5.098 5.650 19.186 1.00 90.94 168 LEU A N 1
ATOM 1373 C CA . LEU A 1 168 ? -5.521 5.156 17.864 1.00 90.94 168 LEU A CA 1
ATOM 1374 C C . LEU A 1 168 ? -5.356 6.171 16.728 1.00 90.94 168 LEU A C 1
ATOM 1376 O O . LEU A 1 168 ? -5.309 5.793 15.550 1.00 90.94 168 LEU A O 1
ATOM 1380 N N . GLY A 1 169 ? -5.254 7.464 17.034 1.00 87.69 169 GLY A N 1
ATOM 1381 C CA . GLY A 1 169 ? -5.198 8.517 16.019 1.00 87.69 169 GLY A CA 1
ATOM 1382 C C . GLY A 1 169 ? -3.956 8.419 15.133 1.00 87.69 169 GLY A C 1
ATOM 1383 O O . GLY A 1 169 ? -4.044 8.589 13.913 1.00 87.69 169 GLY A O 1
ATOM 1384 N N . HIS A 1 170 ? -2.795 8.114 15.717 1.00 88.94 170 HIS A N 1
ATOM 1385 C CA . HIS A 1 170 ? -1.557 7.904 14.960 1.00 88.94 170 HIS A CA 1
ATOM 1386 C C . HIS A 1 170 ? -1.592 6.607 14.144 1.00 88.94 170 HIS A C 1
ATOM 1388 O O . HIS A 1 170 ? -1.166 6.6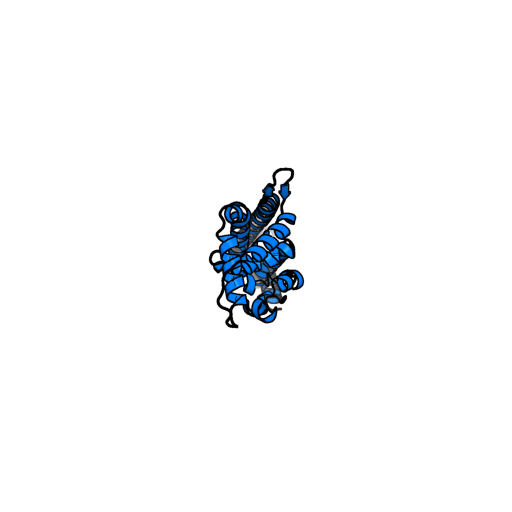12 12.984 1.00 88.94 170 HIS A O 1
ATOM 1394 N N . TYR A 1 171 ? -2.169 5.541 14.703 1.00 94.62 171 TYR A N 1
ATOM 1395 C CA . TYR A 1 171 ? -2.325 4.246 14.043 1.00 94.62 171 TYR A CA 1
ATOM 1396 C C . TYR A 1 171 ? -3.144 4.358 12.743 1.00 94.62 171 TYR A C 1
ATOM 1398 O O . TYR A 1 171 ? -2.628 4.043 11.663 1.00 94.62 171 TYR A O 1
ATOM 1406 N N . TYR A 1 172 ? -4.367 4.903 12.800 1.00 94.06 172 TYR A N 1
ATOM 1407 C CA . TYR A 1 172 ? -5.232 5.017 11.614 1.00 94.06 172 TYR A CA 1
ATOM 1408 C C . TYR A 1 172 ? -4.752 6.066 10.614 1.00 94.06 172 TYR A C 1
ATOM 1410 O O . TYR A 1 172 ? -4.871 5.862 9.404 1.00 94.06 172 TYR A O 1
ATOM 1418 N N . ARG A 1 173 ? -4.148 7.168 11.078 1.00 93.00 173 ARG A N 1
ATOM 1419 C CA . ARG A 1 173 ? -3.553 8.165 10.176 1.00 93.00 173 ARG A CA 1
ATOM 1420 C C . ARG A 1 173 ? -2.393 7.572 9.383 1.00 93.00 173 ARG A C 1
ATOM 1422 O O . ARG A 1 173 ? -2.278 7.835 8.189 1.00 93.00 173 ARG A O 1
ATOM 1429 N N . ASN A 1 174 ? -1.543 6.771 10.022 1.00 96.38 174 ASN A N 1
ATOM 1430 C CA . ASN A 1 174 ? -0.455 6.093 9.329 1.00 96.38 174 ASN A CA 1
ATOM 1431 C C . ASN A 1 174 ? -0.987 5.046 8.337 1.00 96.38 174 ASN A C 1
ATOM 1433 O O . ASN A 1 174 ? -0.554 5.038 7.185 1.00 96.38 174 ASN A O 1
ATOM 1437 N N . LEU A 1 175 ? -1.989 4.254 8.731 1.00 97.19 175 LEU A N 1
ATOM 1438 C CA . LEU A 1 175 ? -2.637 3.306 7.825 1.00 97.19 175 LEU A CA 1
ATOM 1439 C C . LEU A 1 175 ? -3.240 4.016 6.600 1.00 97.19 175 LEU A C 1
ATOM 1441 O O . LEU A 1 175 ? -3.060 3.572 5.468 1.00 97.19 175 LEU A O 1
ATOM 1445 N N . TYR A 1 176 ? -3.867 5.177 6.801 1.00 96.69 176 TYR A N 1
ATOM 1446 C CA . TYR A 1 176 ? -4.421 5.992 5.717 1.00 96.69 176 TYR A CA 1
ATOM 1447 C C . TYR A 1 176 ? -3.325 6.457 4.763 1.00 96.69 176 TYR A C 1
ATOM 1449 O O . TYR A 1 176 ? -3.483 6.382 3.545 1.00 96.69 176 TYR A O 1
ATOM 1457 N N . LEU A 1 177 ? -2.194 6.911 5.308 1.00 96.81 177 LEU A N 1
ATOM 1458 C CA . LEU A 1 177 ? -1.045 7.339 4.516 1.00 96.81 177 LEU A CA 1
ATOM 1459 C C . LEU A 1 177 ? -0.454 6.193 3.690 1.00 96.81 177 LEU A C 1
ATOM 1461 O O . LEU A 1 177 ? -0.060 6.439 2.553 1.00 96.81 177 LEU A O 1
ATOM 1465 N N . ILE A 1 178 ? -0.440 4.960 4.205 1.00 98.31 178 ILE A N 1
ATOM 1466 C CA . ILE A 1 178 ? -0.004 3.779 3.446 1.00 98.31 178 ILE A CA 1
ATOM 1467 C C . ILE A 1 178 ? -0.876 3.584 2.204 1.00 98.31 178 ILE A C 1
ATOM 1469 O O . ILE A 1 178 ? -0.358 3.525 1.087 1.00 98.31 178 ILE A O 1
ATOM 1473 N N . PHE A 1 179 ? -2.199 3.525 2.372 1.00 98.06 179 PHE A N 1
ATOM 1474 C CA . PHE A 1 179 ? -3.102 3.313 1.237 1.00 98.06 179 PHE A CA 1
ATOM 1475 C C . PHE A 1 179 ? -3.126 4.504 0.286 1.00 98.06 179 PHE A C 1
ATOM 1477 O O . PHE A 1 179 ? -3.106 4.306 -0.928 1.00 98.06 179 PHE A O 1
ATOM 1484 N N . LYS A 1 180 ? -3.059 5.732 0.808 1.00 97.50 180 LYS A N 1
ATOM 1485 C CA . LYS A 1 180 ? -2.904 6.938 -0.008 1.00 97.50 180 LYS A CA 1
ATOM 1486 C C . LYS A 1 180 ? -1.622 6.889 -0.841 1.00 97.50 180 LYS A C 1
ATOM 1488 O O . LYS A 1 180 ? -1.660 7.178 -2.032 1.00 97.50 180 LYS A O 1
ATOM 1493 N N . HIS A 1 181 ? -0.503 6.469 -0.249 1.00 97.75 181 HIS A N 1
ATOM 1494 C CA . HIS A 1 181 ? 0.772 6.339 -0.952 1.00 97.75 181 HIS A CA 1
ATOM 1495 C C . HIS A 1 181 ? 0.698 5.316 -2.095 1.00 97.75 181 HIS A C 1
ATOM 1497 O O . HIS A 1 181 ? 1.195 5.579 -3.191 1.00 97.75 181 HIS A O 1
ATOM 1503 N N . ILE A 1 182 ? 0.037 4.176 -1.870 1.00 98.25 182 ILE A N 1
ATOM 1504 C CA . ILE A 1 182 ? -0.217 3.167 -2.910 1.00 98.25 182 ILE A CA 1
ATOM 1505 C C . ILE A 1 182 ? -1.107 3.745 -4.020 1.00 98.25 182 ILE A C 1
ATOM 1507 O O . ILE A 1 182 ? -0.776 3.632 -5.205 1.00 98.25 182 ILE A O 1
ATOM 1511 N N . ASP A 1 183 ? -2.221 4.374 -3.647 1.00 97.56 183 ASP A N 1
ATOM 1512 C CA . ASP A 1 183 ? -3.248 4.840 -4.577 1.00 97.56 183 ASP A CA 1
ATOM 1513 C C . ASP A 1 183 ? -2.769 5.995 -5.464 1.00 97.56 183 ASP A C 1
ATOM 1515 O O . ASP A 1 183 ? -3.034 6.006 -6.667 1.00 97.56 183 ASP A O 1
ATOM 1519 N N . GLU A 1 184 ? -1.990 6.923 -4.913 1.00 96.62 184 GLU A N 1
ATOM 1520 C CA . GLU A 1 184 ? -1.475 8.096 -5.630 1.00 96.62 184 GLU A CA 1
ATOM 1521 C C . GLU A 1 184 ? -0.183 7.808 -6.415 1.00 96.62 184 GLU A C 1
ATOM 1523 O O . GLU A 1 184 ? 0.255 8.633 -7.218 1.00 96.62 184 GLU A O 1
ATOM 1528 N N . SER A 1 185 ? 0.425 6.627 -6.250 1.00 96.44 185 SER A N 1
ATOM 1529 C CA . SER A 1 185 ? 1.667 6.286 -6.948 1.00 96.44 185 SER A CA 1
ATOM 1530 C C . SER A 1 185 ? 1.478 6.236 -8.468 1.00 96.44 185 SER A C 1
ATOM 1532 O O . SER A 1 185 ? 0.683 5.452 -8.996 1.00 96.44 185 SER A O 1
ATOM 1534 N N . PHE A 1 186 ? 2.255 7.048 -9.190 1.00 93.69 186 PHE A N 1
ATOM 1535 C CA . PHE A 1 186 ? 2.305 7.058 -10.659 1.00 93.69 186 PHE A CA 1
ATOM 1536 C C . PHE A 1 186 ? 3.196 5.945 -11.231 1.00 93.69 186 PHE A C 1
ATOM 1538 O O . PHE A 1 186 ? 3.123 5.627 -12.418 1.00 93.69 186 PHE A O 1
ATOM 1545 N N . VAL A 1 187 ? 4.066 5.363 -10.399 1.00 93.19 187 VAL A N 1
ATOM 1546 C CA . VAL A 1 187 ? 5.018 4.321 -10.813 1.00 93.19 187 VAL A CA 1
ATOM 1547 C C . VAL A 1 187 ? 4.320 2.968 -10.964 1.00 93.19 187 VAL A C 1
ATOM 1549 O O . VAL A 1 187 ? 4.746 2.138 -11.774 1.00 93.19 187 VAL A O 1
ATOM 1552 N N . LEU A 1 188 ? 3.242 2.757 -10.205 1.00 94.50 188 LEU A N 1
ATOM 1553 C CA . LEU A 1 188 ? 2.502 1.504 -10.152 1.00 94.50 188 LEU A CA 1
ATOM 1554 C C . LEU A 1 188 ? 1.379 1.430 -11.188 1.00 94.50 188 LEU A C 1
ATOM 1556 O O . LEU A 1 188 ? 0.578 2.352 -11.345 1.00 94.50 188 LEU A O 1
ATOM 1560 N N . SER A 1 189 ? 1.258 0.267 -11.826 1.00 93.81 189 SER A N 1
ATOM 1561 C CA . SER A 1 189 ? 0.034 -0.119 -12.535 1.00 93.81 189 SER A CA 1
ATOM 1562 C C . SER A 1 189 ? -1.112 -0.415 -11.559 1.00 93.81 189 SER A C 1
ATOM 1564 O O . SER A 1 189 ? -0.882 -0.691 -10.382 1.00 93.81 189 SER A O 1
ATOM 1566 N N . LYS A 1 190 ? -2.359 -0.424 -12.048 1.00 93.56 190 LYS A N 1
ATOM 1567 C CA . LYS A 1 190 ? -3.536 -0.732 -11.217 1.00 93.56 190 LYS A CA 1
ATOM 1568 C C . LYS A 1 190 ? -3.422 -2.098 -10.528 1.00 93.56 190 LYS A C 1
ATOM 1570 O O . LYS A 1 190 ? -3.651 -2.194 -9.330 1.00 93.56 190 LYS A O 1
ATOM 1575 N N . VAL A 1 191 ? -2.966 -3.115 -11.262 1.00 94.00 191 VAL A N 1
ATOM 1576 C CA . VAL A 1 191 ? -2.726 -4.467 -10.727 1.00 94.00 191 VAL A CA 1
ATOM 1577 C C . VAL A 1 191 ? -1.668 -4.463 -9.622 1.00 94.00 191 VAL A C 1
ATOM 1579 O O . VAL A 1 191 ? -1.802 -5.176 -8.631 1.00 94.00 191 VAL A O 1
ATOM 1582 N N . GLU A 1 192 ? -0.611 -3.662 -9.763 1.00 96.00 192 GLU A N 1
ATOM 1583 C CA . GLU A 1 192 ? 0.408 -3.539 -8.719 1.00 96.00 192 GLU A CA 1
ATOM 1584 C C . GLU A 1 192 ? -0.133 -2.827 -7.479 1.00 96.00 192 GLU A C 1
ATOM 1586 O O . GLU A 1 192 ? 0.149 -3.287 -6.377 1.00 96.00 192 GLU A O 1
ATOM 1591 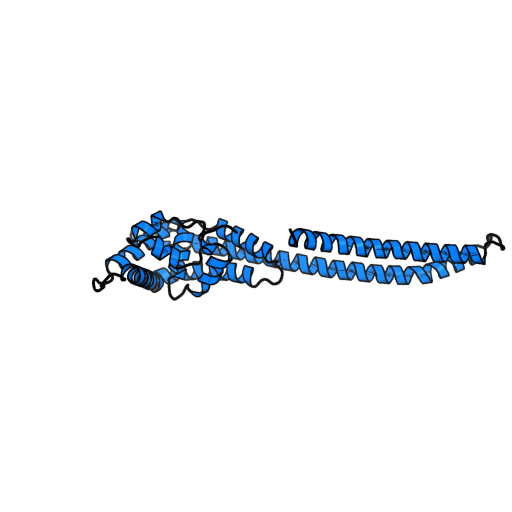N N . LYS A 1 193 ? -0.950 -1.776 -7.633 1.00 97.44 193 LYS A N 1
ATOM 1592 C CA . LYS A 1 193 ? -1.603 -1.098 -6.499 1.00 97.44 193 LYS A CA 1
ATOM 1593 C C . LYS A 1 193 ? -2.436 -2.074 -5.677 1.00 97.44 193 LYS A C 1
ATOM 1595 O O . LYS A 1 193 ? -2.199 -2.208 -4.481 1.00 97.44 193 LYS A O 1
ATOM 1600 N N . THR A 1 194 ? -3.314 -2.833 -6.334 1.00 95.69 194 THR A N 1
ATOM 1601 C CA . THR A 1 194 ? -4.101 -3.887 -5.679 1.00 95.69 194 THR A CA 1
ATOM 1602 C C . THR A 1 194 ? -3.196 -4.920 -5.008 1.00 95.69 194 THR A C 1
ATOM 1604 O O . THR A 1 194 ? -3.432 -5.287 -3.862 1.00 95.69 194 THR A O 1
ATOM 1607 N N . LYS A 1 195 ? -2.107 -5.348 -5.662 1.00 96.31 195 LYS A N 1
ATOM 1608 C CA . LYS A 1 195 ? -1.143 -6.282 -5.061 1.00 96.31 195 LYS A CA 1
ATOM 1609 C C . LYS A 1 195 ? -0.530 -5.735 -3.764 1.00 96.31 195 LYS A C 1
ATOM 1611 O O . LYS A 1 195 ? -0.506 -6.462 -2.776 1.00 96.31 195 LYS A O 1
ATOM 1616 N N . TYR A 1 196 ? -0.023 -4.500 -3.746 1.00 97.88 196 TYR A N 1
ATOM 1617 C CA . TYR A 1 196 ? 0.564 -3.923 -2.527 1.00 97.88 196 TYR A CA 1
ATOM 1618 C C . TYR A 1 196 ? -0.488 -3.679 -1.447 1.00 97.88 196 TYR A C 1
ATOM 1620 O O . TYR A 1 196 ? -0.225 -3.960 -0.282 1.00 97.88 196 TYR A O 1
ATOM 1628 N N . ALA A 1 197 ? -1.691 -3.243 -1.821 1.00 97.31 197 ALA A N 1
ATOM 1629 C CA . ALA A 1 197 ? -2.792 -3.086 -0.881 1.00 97.31 197 ALA A CA 1
ATOM 1630 C C . ALA A 1 197 ? -3.161 -4.421 -0.209 1.00 97.31 197 ALA A C 1
ATOM 1632 O O . ALA A 1 197 ? -3.301 -4.468 1.010 1.00 97.31 197 ALA A O 1
ATOM 1633 N N . LYS A 1 198 ? -3.198 -5.529 -0.968 1.00 95.44 198 LYS A N 1
ATOM 1634 C CA . LYS A 1 198 ? -3.389 -6.882 -0.415 1.00 95.44 198 LYS A CA 1
ATOM 1635 C C . LYS A 1 198 ? -2.258 -7.295 0.536 1.00 95.44 198 LYS A C 1
ATOM 1637 O O . LYS A 1 198 ? -2.533 -7.948 1.537 1.00 95.44 198 LYS A O 1
ATOM 1642 N N . ILE A 1 199 ? -1.008 -6.900 0.266 1.00 96.81 199 ILE A N 1
ATOM 1643 C CA . ILE A 1 199 ? 0.122 -7.145 1.185 1.00 96.81 199 ILE A CA 1
ATOM 1644 C C . ILE A 1 199 ? -0.095 -6.413 2.513 1.00 96.81 199 ILE A C 1
ATOM 1646 O O . ILE A 1 199 ? 0.065 -7.031 3.562 1.00 96.81 199 ILE A O 1
ATOM 1650 N N . VAL A 1 200 ? -0.483 -5.133 2.472 1.00 97.12 200 VAL A N 1
ATOM 1651 C CA . VAL A 1 200 ? -0.782 -4.336 3.676 1.00 97.12 200 VAL A CA 1
ATOM 1652 C C . VAL A 1 200 ? -1.952 -4.949 4.442 1.00 97.12 200 VAL A C 1
ATOM 1654 O O . VAL A 1 200 ? -1.820 -5.225 5.631 1.00 97.12 200 VAL A O 1
ATOM 1657 N N . ARG A 1 201 ? -3.059 -5.246 3.750 1.00 94.12 201 ARG A N 1
ATOM 1658 C CA . ARG A 1 201 ? -4.245 -5.900 4.322 1.00 94.12 201 ARG A CA 1
ATOM 1659 C C . ARG A 1 201 ? -3.887 -7.202 5.037 1.00 94.12 201 ARG A C 1
ATOM 1661 O O . ARG A 1 201 ? -4.353 -7.434 6.141 1.00 94.12 201 ARG A O 1
ATOM 1668 N N . ALA A 1 202 ? -3.021 -8.027 4.448 1.00 93.19 202 ALA A N 1
ATOM 1669 C CA . ALA A 1 202 ? -2.596 -9.295 5.042 1.00 93.19 202 ALA A CA 1
ATOM 1670 C C . ALA A 1 202 ? -1.778 -9.143 6.342 1.00 93.19 202 ALA A C 1
ATOM 1672 O O . ALA A 1 202 ? -1.572 -10.134 7.039 1.00 93.19 202 ALA A O 1
ATOM 1673 N N . GLN A 1 203 ? -1.284 -7.943 6.669 1.00 92.62 203 GLN A N 1
ATOM 1674 C CA . GLN A 1 203 ? -0.635 -7.679 7.961 1.00 92.62 203 GLN A CA 1
ATOM 1675 C C . GLN A 1 203 ? -1.643 -7.389 9.083 1.00 92.62 203 GLN A C 1
ATOM 1677 O O . GLN A 1 203 ? -1.305 -7.552 10.260 1.00 92.62 203 GLN A O 1
ATOM 1682 N N . MET A 1 204 ? -2.860 -6.969 8.732 1.00 92.69 204 MET A N 1
ATOM 1683 C CA . MET A 1 204 ? -3.896 -6.593 9.687 1.00 92.69 204 MET A CA 1
ATOM 1684 C C . MET A 1 204 ? -4.576 -7.836 10.261 1.00 92.69 204 MET A C 1
ATOM 1686 O O . MET A 1 204 ? -4.904 -8.779 9.542 1.00 92.69 204 MET A O 1
ATOM 1690 N N . SER A 1 205 ? -4.803 -7.840 11.572 1.00 91.44 205 SER A N 1
ATOM 1691 C CA . SER A 1 205 ? -5.639 -8.857 12.216 1.00 91.44 205 SER A CA 1
ATOM 1692 C C . SER A 1 205 ? -7.134 -8.597 11.990 1.00 91.44 205 SER A C 1
ATOM 1694 O O . SER A 1 205 ? -7.543 -7.507 11.584 1.00 91.44 205 SER A O 1
ATOM 1696 N N . SER A 1 206 ? -7.981 -9.583 12.300 1.00 88.94 206 SER A N 1
ATOM 1697 C CA . SER A 1 206 ? -9.438 -9.390 12.291 1.00 88.94 206 SER A CA 1
ATOM 1698 C C . SER A 1 206 ? -9.891 -8.313 13.282 1.00 88.94 206 SER A C 1
ATOM 1700 O O . SER A 1 206 ? -10.792 -7.551 12.959 1.00 88.94 206 SER A O 1
ATOM 1702 N N . ALA A 1 207 ? -9.233 -8.184 14.442 1.00 89.38 207 ALA A N 1
ATOM 1703 C CA . ALA A 1 207 ? -9.516 -7.114 15.404 1.00 89.38 207 ALA A CA 1
ATOM 1704 C C . ALA A 1 207 ? -9.237 -5.724 14.804 1.00 89.38 207 ALA A C 1
ATOM 1706 O O . ALA A 1 207 ? -10.096 -4.845 14.830 1.00 89.38 207 ALA A O 1
ATOM 1707 N N . GLU A 1 208 ? -8.075 -5.557 14.165 1.00 93.38 208 GLU A N 1
ATOM 1708 C CA . GLU A 1 208 ? -7.712 -4.324 13.453 1.00 93.38 208 GLU A CA 1
ATOM 1709 C C . GLU A 1 208 ? -8.670 -4.031 12.288 1.00 93.38 208 GLU A C 1
ATOM 1711 O O . GLU A 1 208 ? -9.050 -2.886 12.065 1.00 93.38 208 GLU A O 1
ATOM 1716 N N . THR A 1 209 ? -9.106 -5.067 11.566 1.00 92.31 209 THR A N 1
ATOM 1717 C CA . THR A 1 209 ? -10.079 -4.939 10.469 1.00 92.31 209 THR A CA 1
ATOM 1718 C C . THR A 1 209 ? -11.448 -4.481 10.981 1.00 92.31 209 THR A C 1
ATOM 1720 O O . THR A 1 209 ? -12.062 -3.586 10.400 1.00 92.31 209 THR A O 1
ATOM 1723 N N . ASN A 1 210 ? -11.909 -5.038 12.103 1.00 89.31 210 ASN A N 1
ATOM 1724 C CA . ASN A 1 210 ? -13.169 -4.655 12.740 1.00 89.31 210 ASN A CA 1
ATOM 1725 C C . ASN A 1 210 ? -13.128 -3.213 13.264 1.00 89.31 210 ASN A C 1
ATOM 1727 O O . ASN A 1 210 ? -14.100 -2.474 13.136 1.00 89.31 210 ASN A O 1
ATOM 1731 N N . PHE A 1 211 ? -11.993 -2.762 13.793 1.00 91.75 211 PHE A N 1
ATOM 1732 C CA . PHE A 1 211 ? -11.868 -1.368 14.212 1.00 91.75 211 PHE A CA 1
ATOM 1733 C C . PHE A 1 211 ? -11.596 -0.395 13.067 1.00 91.75 211 PHE A C 1
ATOM 1735 O O . PHE A 1 211 ? -11.975 0.770 13.176 1.00 91.75 211 PHE A O 1
ATOM 1742 N N . LEU A 1 212 ? -11.022 -0.841 11.948 1.00 93.19 212 LEU A N 1
ATOM 1743 C CA . LEU A 1 212 ? -10.982 -0.043 10.723 1.00 93.19 212 LEU A CA 1
ATOM 1744 C C . LEU A 1 212 ? -12.407 0.265 10.228 1.00 93.19 212 LEU A C 1
ATOM 1746 O O . LEU A 1 212 ? -12.681 1.391 9.805 1.00 93.19 212 LEU A O 1
ATOM 1750 N N . PHE A 1 213 ? -13.321 -0.704 10.341 1.00 90.88 213 PHE A N 1
ATOM 1751 C CA . PHE A 1 213 ? -14.746 -0.501 10.079 1.00 90.88 213 PHE A CA 1
ATOM 1752 C C . PHE A 1 213 ? -15.332 0.593 10.990 1.00 90.88 213 PHE A C 1
ATOM 1754 O O . PHE A 1 213 ? -15.877 1.572 10.475 1.00 90.88 213 PHE A O 1
ATOM 1761 N N . PHE A 1 214 ? -15.132 0.517 12.314 1.00 90.38 214 PHE A N 1
ATOM 1762 C CA . PHE A 1 214 ? -15.595 1.568 13.237 1.00 90.38 214 PHE A CA 1
ATOM 1763 C C . PHE A 1 214 ? -14.938 2.924 12.966 1.00 90.38 214 PHE A C 1
ATOM 1765 O O . PHE A 1 214 ? -15.612 3.954 12.958 1.00 90.38 214 PHE A O 1
ATOM 1772 N N . ASN A 1 215 ? -13.636 2.953 12.676 1.00 92.19 215 ASN A N 1
ATOM 1773 C CA . ASN A 1 215 ? -12.939 4.192 12.356 1.00 92.19 215 ASN A CA 1
ATOM 1774 C C . ASN A 1 215 ? -13.601 4.906 11.171 1.00 92.19 215 ASN A C 1
ATOM 1776 O O . ASN A 1 215 ? -13.825 6.112 11.239 1.00 92.19 215 ASN A O 1
ATOM 1780 N N . CYS A 1 216 ? -13.993 4.173 10.130 1.00 89.81 216 CYS A N 1
ATOM 1781 C CA . CYS A 1 216 ? -14.682 4.742 8.972 1.00 89.81 216 CYS A CA 1
ATOM 1782 C C . CYS A 1 216 ? -16.115 5.205 9.243 1.00 89.81 216 CYS A C 1
ATOM 1784 O O . CYS A 1 216 ? -16.579 6.119 8.559 1.00 89.81 216 CYS A O 1
ATOM 1786 N N . MET A 1 217 ? -16.800 4.610 10.223 1.00 86.88 217 MET A N 1
ATOM 1787 C CA . MET A 1 217 ? -18.093 5.112 10.699 1.00 86.88 217 MET A CA 1
ATOM 1788 C C . MET A 1 217 ? -17.948 6.435 11.456 1.00 86.88 217 MET A C 1
ATOM 1790 O O . MET A 1 217 ? -18.858 7.263 11.430 1.00 86.88 217 MET A O 1
ATOM 1794 N N . SER A 1 218 ? -16.803 6.657 12.110 1.00 88.56 218 SER A N 1
ATOM 1795 C CA . SER A 1 218 ? -16.541 7.922 12.791 1.00 88.56 218 SER A CA 1
ATOM 1796 C C . SER A 1 218 ? -16.417 9.082 11.798 1.00 88.56 218 SER A C 1
ATOM 1798 O O . SER A 1 218 ? -15.898 8.931 10.685 1.00 88.56 218 SER A O 1
ATOM 1800 N N . LYS A 1 219 ? -16.787 10.288 12.238 1.00 85.19 219 LYS A N 1
ATOM 1801 C CA . LYS A 1 219 ? -16.620 11.531 11.458 1.00 85.19 219 LYS A CA 1
ATOM 1802 C C . LYS A 1 219 ? -15.167 11.776 11.025 1.00 85.19 219 LYS A C 1
ATOM 1804 O O . LYS A 1 219 ? -14.929 12.393 9.990 1.00 85.19 219 LYS A O 1
ATOM 1809 N N . ARG A 1 220 ? -14.184 11.314 11.810 1.00 80.25 220 ARG A N 1
ATOM 1810 C CA . ARG A 1 220 ? -12.749 11.504 11.523 1.00 80.25 220 ARG A CA 1
ATOM 1811 C C . ARG A 1 220 ? -12.213 10.537 10.466 1.00 80.25 220 ARG A C 1
ATOM 1813 O O . ARG A 1 220 ? -11.308 10.911 9.722 1.00 80.25 220 ARG A O 1
ATOM 1820 N N . GLY A 1 221 ? -12.732 9.312 10.405 1.00 85.06 221 GLY A N 1
ATOM 1821 C CA . GLY A 1 221 ? -12.227 8.269 9.505 1.00 85.06 221 GLY A CA 1
ATOM 1822 C C . GLY A 1 221 ? -12.981 8.147 8.184 1.00 85.06 221 GLY A C 1
ATOM 1823 O O . GLY A 1 221 ? -12.568 7.371 7.326 1.00 85.06 221 GLY A O 1
ATOM 1824 N N . THR A 1 222 ? -14.035 8.938 7.955 1.00 87.94 222 THR A N 1
ATOM 1825 C CA . THR A 1 222 ? -14.882 8.845 6.749 1.00 87.94 222 THR A CA 1
ATOM 1826 C C . THR A 1 222 ? -14.095 8.923 5.434 1.00 87.94 222 THR A C 1
ATOM 1828 O O . THR A 1 222 ? -14.436 8.248 4.464 1.00 87.94 222 THR A O 1
ATOM 1831 N N . ALA A 1 223 ? -13.004 9.696 5.386 1.00 89.56 223 ALA A N 1
ATOM 1832 C CA . ALA A 1 223 ? -12.155 9.820 4.195 1.00 89.56 223 ALA A CA 1
ATOM 1833 C C . ALA A 1 223 ? -11.498 8.492 3.769 1.00 89.56 223 ALA A C 1
ATOM 1835 O O . ALA A 1 223 ? -11.148 8.315 2.602 1.00 89.56 223 ALA A O 1
ATOM 1836 N N . PHE A 1 224 ? -11.336 7.555 4.703 1.00 93.50 224 PHE A N 1
ATOM 1837 C CA . PHE A 1 224 ? -10.711 6.262 4.463 1.00 93.50 224 PHE A CA 1
ATOM 1838 C C . PHE A 1 224 ? -11.653 5.307 3.709 1.00 93.50 224 PHE A C 1
ATOM 1840 O O . PHE A 1 224 ? -11.180 4.432 2.984 1.00 93.50 224 PHE A O 1
ATOM 1847 N N . LYS A 1 225 ? -12.976 5.526 3.766 1.00 92.19 225 LYS A N 1
ATOM 1848 C CA . LYS A 1 225 ? -13.994 4.675 3.122 1.00 92.19 225 LYS A CA 1
ATOM 1849 C C . LYS A 1 225 ? -13.657 4.311 1.671 1.00 92.19 225 LYS A C 1
ATOM 1851 O O . LYS A 1 225 ? -13.735 3.143 1.303 1.00 92.19 225 LYS A O 1
ATOM 1856 N N . ARG A 1 226 ? -13.178 5.279 0.880 1.00 93.69 226 ARG A N 1
ATOM 1857 C CA . ARG A 1 226 ? -12.741 5.048 -0.509 1.00 93.69 226 ARG A CA 1
ATOM 1858 C C . ARG A 1 226 ? -11.704 3.924 -0.623 1.00 93.69 226 ARG A C 1
ATOM 1860 O O . ARG A 1 226 ? -11.794 3.113 -1.534 1.00 93.69 226 ARG A O 1
ATOM 1867 N N . PHE A 1 227 ? -10.705 3.886 0.257 1.00 95.38 227 PHE A N 1
ATOM 1868 C CA . PHE A 1 227 ? -9.653 2.867 0.210 1.00 95.38 227 PHE A CA 1
ATOM 1869 C C . PHE A 1 227 ? -10.143 1.503 0.687 1.00 95.38 227 PHE A C 1
ATOM 1871 O O . PHE A 1 227 ? -9.692 0.491 0.158 1.00 95.38 227 PHE A O 1
ATOM 1878 N N . ILE A 1 228 ? -11.075 1.472 1.643 1.00 93.62 228 ILE A N 1
ATOM 1879 C CA . ILE A 1 228 ? -11.716 0.227 2.076 1.00 93.62 228 ILE A CA 1
ATOM 1880 C C . ILE A 1 228 ? -12.406 -0.465 0.905 1.00 93.62 228 ILE A C 1
ATOM 1882 O O . ILE A 1 228 ? -12.185 -1.657 0.688 1.00 93.62 228 ILE A O 1
ATOM 1886 N N . GLU A 1 229 ? -13.210 0.287 0.158 1.00 93.31 229 GLU A N 1
ATOM 1887 C CA . GLU A 1 229 ? -14.002 -0.240 -0.953 1.00 93.31 229 GLU A CA 1
ATOM 1888 C C . GLU A 1 229 ? -13.124 -0.588 -2.161 1.00 93.31 229 GLU A C 1
ATOM 1890 O O . GLU A 1 229 ? -13.327 -1.622 -2.789 1.00 93.31 229 GLU A O 1
ATOM 1895 N N . GLU A 1 230 ? -12.115 0.235 -2.462 1.00 94.06 230 GLU A N 1
ATOM 1896 C CA . GLU A 1 230 ? -11.221 0.033 -3.610 1.00 94.06 230 GLU A CA 1
ATOM 1897 C C . GLU A 1 230 ? -10.264 -1.160 -3.446 1.00 94.06 230 GLU A C 1
ATOM 1899 O O . GLU A 1 230 ? -9.819 -1.737 -4.439 1.00 94.06 230 GLU A O 1
ATOM 1904 N N . TYR A 1 231 ? -9.904 -1.511 -2.208 1.00 95.12 231 TYR A N 1
ATOM 1905 C CA . TYR A 1 231 ? -8.881 -2.521 -1.917 1.00 95.12 231 TYR A CA 1
ATOM 1906 C C . TYR A 1 231 ? -9.391 -3.716 -1.091 1.00 95.12 231 TYR A C 1
ATOM 1908 O O . TYR A 1 231 ? -8.583 -4.485 -0.562 1.00 95.12 231 TYR A O 1
ATOM 1916 N N . SER A 1 232 ? -10.713 -3.867 -0.969 1.00 94.12 232 SER A N 1
ATOM 1917 C CA . SER A 1 232 ? -11.403 -4.896 -0.170 1.00 94.12 232 SER A CA 1
ATOM 1918 C C . SER A 1 232 ? -10.807 -5.092 1.225 1.00 94.12 232 SER A C 1
ATOM 1920 O O . SER A 1 232 ? -10.389 -6.193 1.605 1.00 94.12 232 SER A O 1
ATOM 1922 N N . LEU A 1 233 ? -10.674 -4.009 1.988 1.00 93.56 233 LEU A N 1
ATOM 1923 C CA . LEU A 1 233 ? -9.963 -4.066 3.271 1.00 93.56 233 LEU A CA 1
ATOM 1924 C C . LEU A 1 233 ? -10.750 -4.774 4.378 1.00 93.56 233 LEU A C 1
ATOM 1926 O O . LEU A 1 233 ? -10.147 -5.171 5.369 1.00 93.56 233 LEU A O 1
ATOM 1930 N N . LEU A 1 234 ? -12.054 -4.993 4.197 1.00 91.31 234 LEU A N 1
ATOM 1931 C CA . LEU A 1 234 ? -12.931 -5.645 5.172 1.00 91.31 234 LEU A CA 1
ATOM 1932 C C . LEU A 1 234 ? -13.134 -7.142 4.903 1.00 91.31 234 LEU A C 1
ATOM 1934 O O . LEU A 1 234 ? -13.989 -7.764 5.521 1.00 91.31 234 LEU A O 1
ATOM 1938 N N . GLN A 1 235 ? -12.330 -7.761 4.033 1.00 87.06 235 GLN A N 1
ATOM 1939 C CA . GLN A 1 235 ? -12.409 -9.209 3.791 1.00 87.06 235 GLN A CA 1
ATOM 1940 C C . GLN A 1 235 ? -12.183 -10.044 5.070 1.00 87.06 235 GLN A C 1
ATOM 1942 O O . GLN A 1 235 ? -12.754 -11.119 5.224 1.00 87.06 235 GLN A O 1
ATOM 1947 N N . GLY A 1 236 ? -11.335 -9.564 5.986 1.00 82.31 236 GLY A N 1
ATOM 1948 C CA . GLY A 1 236 ? -11.019 -10.238 7.254 1.00 82.31 236 GLY A CA 1
ATOM 1949 C C . GLY A 1 236 ? -11.960 -9.900 8.413 1.00 82.31 236 GLY A C 1
ATOM 1950 O O . GLY A 1 236 ? -11.648 -10.248 9.557 1.00 82.31 236 GLY A O 1
ATOM 1951 N N . LEU A 1 237 ? -13.054 -9.182 8.137 1.00 84.88 237 LEU A N 1
ATOM 1952 C CA . LEU A 1 237 ? -14.012 -8.716 9.133 1.00 84.88 237 LEU A CA 1
ATOM 1953 C C . LEU A 1 237 ? -14.703 -9.911 9.796 1.00 84.88 237 LEU A C 1
ATOM 1955 O O . LEU A 1 237 ? -15.301 -10.751 9.125 1.00 84.88 237 LEU A O 1
ATOM 1959 N N . ASN A 1 238 ? -14.626 -9.984 11.123 1.00 79.50 238 ASN A N 1
ATOM 1960 C CA . ASN A 1 238 ? -15.311 -11.023 11.883 1.00 79.50 238 ASN A CA 1
ATOM 1961 C C . ASN A 1 238 ? -16.684 -10.502 12.327 1.00 79.50 238 ASN A C 1
ATOM 1963 O O . ASN A 1 238 ? -16.769 -9.693 13.255 1.00 79.50 238 ASN A O 1
ATOM 1967 N N . SER A 1 239 ? -17.744 -11.000 11.685 1.00 69.00 239 SER A N 1
ATOM 1968 C CA . SER A 1 239 ? -19.134 -10.622 11.963 1.00 69.00 239 SER A CA 1
ATOM 1969 C C . SER A 1 239 ? -19.624 -11.026 13.356 1.00 69.00 239 SER A C 1
ATOM 1971 O O . SER A 1 239 ? -20.550 -10.403 13.865 1.00 69.00 239 SER A O 1
ATOM 1973 N N . GLU A 1 240 ? -19.018 -12.025 14.006 1.00 68.44 240 GLU A N 1
ATOM 1974 C CA . GLU A 1 240 ? -19.385 -12.411 15.379 1.00 68.44 240 GLU A CA 1
ATOM 1975 C C . GLU A 1 240 ? -19.002 -11.329 16.396 1.00 68.44 240 GLU A C 1
ATOM 1977 O O . GLU A 1 240 ? -19.741 -11.079 17.347 1.00 68.44 240 GLU A O 1
ATOM 1982 N N . LEU A 1 241 ? -17.881 -10.629 16.175 1.00 61.78 241 LEU A N 1
ATOM 1983 C CA . LEU A 1 241 ? -17.451 -9.535 17.053 1.00 61.78 241 LEU A CA 1
ATOM 1984 C C . LEU A 1 241 ? -18.440 -8.356 16.994 1.00 61.78 241 LEU A C 1
ATOM 1986 O O . LEU A 1 241 ? -18.695 -7.706 18.008 1.00 61.78 241 LEU A O 1
ATOM 1990 N N . LEU A 1 242 ? -19.011 -8.117 15.807 1.00 62.69 242 LEU A N 1
ATOM 1991 C CA . LEU A 1 242 ? -19.980 -7.055 15.540 1.00 62.69 242 LEU A CA 1
ATOM 1992 C C . LEU A 1 242 ? -21.399 -7.408 16.005 1.00 62.69 242 LEU A C 1
ATOM 1994 O O . LEU A 1 242 ? -22.092 -6.548 16.542 1.00 62.69 242 LEU A O 1
ATOM 1998 N N . GLY A 1 243 ? -21.819 -8.668 15.851 1.00 58.03 243 GLY A N 1
ATOM 1999 C CA . GLY A 1 243 ? -23.167 -9.124 16.215 1.00 58.03 243 GLY A CA 1
ATOM 2000 C C . GLY A 1 243 ? -23.492 -8.974 17.707 1.00 58.03 243 GLY A C 1
ATOM 2001 O O . GLY A 1 243 ? -24.650 -8.798 18.079 1.00 58.03 243 GLY A O 1
ATOM 2002 N N . ASN A 1 244 ? -22.469 -8.941 18.562 1.00 60.47 244 ASN A N 1
ATOM 2003 C CA . ASN A 1 244 ? -22.613 -8.709 20.001 1.00 60.47 244 ASN A CA 1
ATOM 2004 C C . ASN A 1 244 ? -22.905 -7.239 20.381 1.00 60.47 244 ASN A C 1
ATOM 2006 O O . ASN A 1 244 ? -23.066 -6.951 21.561 1.00 60.47 244 ASN A O 1
ATOM 2010 N N . LEU A 1 245 ? -22.975 -6.308 19.419 1.00 62.81 245 LEU A N 1
ATOM 2011 C CA . LEU A 1 245 ? -23.422 -4.920 19.640 1.00 62.81 245 LEU A CA 1
ATOM 2012 C C . LEU A 1 245 ? -24.952 -4.759 19.540 1.00 62.81 245 LEU A C 1
ATOM 2014 O O . LEU A 1 245 ? -25.464 -3.650 19.657 1.00 62.81 245 LEU A O 1
ATOM 2018 N N . GLY A 1 246 ? -25.697 -5.840 19.276 1.00 61.81 246 GLY A N 1
ATOM 2019 C CA . GLY A 1 246 ? -27.159 -5.791 19.145 1.00 61.81 246 GLY A CA 1
ATOM 2020 C C . GLY A 1 246 ? -27.658 -5.077 17.881 1.00 61.81 246 GLY A C 1
ATOM 2021 O O . GLY A 1 246 ? -28.837 -4.735 17.794 1.00 61.81 246 GLY A O 1
ATOM 2022 N N . VAL A 1 247 ? -26.776 -4.845 16.901 1.00 65.25 247 VAL A N 1
ATOM 2023 C CA . VAL A 1 247 ? -27.108 -4.261 15.595 1.00 65.25 247 VAL A CA 1
ATOM 2024 C C . VAL A 1 247 ? -27.222 -5.374 14.557 1.00 65.25 247 VAL A C 1
ATOM 2026 O O . VAL A 1 247 ? -26.374 -6.262 14.493 1.00 65.25 247 VAL A O 1
ATOM 2029 N N . ASP A 1 248 ? -28.271 -5.325 13.734 1.00 70.38 248 ASP A N 1
ATOM 2030 C CA . ASP A 1 248 ? -28.469 -6.288 12.653 1.00 70.38 248 ASP A CA 1
ATOM 2031 C C . ASP A 1 248 ? -27.296 -6.228 11.657 1.00 70.38 248 ASP A C 1
ATOM 2033 O O . ASP A 1 248 ? -26.947 -5.163 11.137 1.00 70.38 248 ASP A O 1
ATOM 2037 N N . ASN A 1 249 ? -26.698 -7.387 11.372 1.00 71.75 249 ASN A N 1
ATOM 2038 C CA . ASN A 1 249 ? -25.574 -7.507 10.447 1.00 71.75 249 ASN A CA 1
ATOM 2039 C C . ASN A 1 249 ? -25.889 -6.899 9.070 1.00 71.75 249 ASN A C 1
ATOM 2041 O O . ASN A 1 249 ? -25.017 -6.279 8.470 1.00 71.75 249 ASN A O 1
ATOM 2045 N N . THR A 1 250 ? -27.124 -7.006 8.572 1.00 72.31 250 THR A N 1
ATOM 2046 C CA . THR A 1 250 ? -27.527 -6.418 7.282 1.00 72.31 250 THR A CA 1
ATOM 2047 C C . THR A 1 250 ? -27.362 -4.900 7.258 1.00 72.31 250 THR A C 1
ATOM 2049 O O . THR A 1 250 ? -26.923 -4.346 6.249 1.00 72.31 250 THR A O 1
ATOM 2052 N N . VAL A 1 251 ? -27.625 -4.230 8.382 1.00 70.56 251 VAL A N 1
ATOM 2053 C CA . VAL A 1 251 ? -27.440 -2.783 8.525 1.00 70.56 251 VAL A CA 1
ATOM 2054 C C . VAL A 1 251 ? -25.953 -2.439 8.521 1.00 70.56 251 VAL A C 1
ATOM 2056 O O . VAL A 1 251 ? -25.544 -1.519 7.816 1.00 70.56 251 VAL A O 1
ATOM 2059 N N . LEU A 1 252 ? -25.124 -3.216 9.221 1.00 72.38 252 LEU A N 1
ATOM 2060 C CA . LEU A 1 252 ? -23.672 -3.010 9.258 1.00 72.38 252 LEU A CA 1
ATOM 2061 C C . LEU A 1 252 ? -23.022 -3.209 7.885 1.00 72.38 252 LEU A C 1
ATOM 2063 O O . LEU A 1 252 ? -22.241 -2.366 7.441 1.00 72.38 252 LEU A O 1
ATOM 2067 N N . PHE A 1 253 ? -23.388 -4.279 7.177 1.00 77.25 253 PHE A N 1
ATOM 2068 C CA . PHE A 1 253 ? -22.856 -4.560 5.844 1.00 77.25 253 PHE A CA 1
ATOM 2069 C C . PHE A 1 253 ? -23.304 -3.524 4.803 1.00 77.25 253 PHE A C 1
ATOM 2071 O O . PHE A 1 253 ? -22.559 -3.276 3.858 1.00 77.25 253 PHE A O 1
ATOM 2078 N N . SER A 1 254 ? -24.445 -2.849 5.004 1.00 80.06 254 SER A N 1
ATOM 2079 C CA . SER A 1 254 ? -24.932 -1.788 4.104 1.00 80.06 254 SER A CA 1
ATOM 2080 C C . SER A 1 254 ? -24.102 -0.494 4.124 1.00 80.06 254 SER A C 1
ATOM 2082 O O . SER A 1 254 ? -24.242 0.344 3.232 1.00 80.06 254 SER A O 1
ATOM 2084 N N . LEU A 1 255 ? -23.220 -0.317 5.116 1.00 80.62 255 LEU A N 1
ATOM 2085 C CA . LEU A 1 255 ? -22.409 0.898 5.262 1.00 80.62 255 LEU A CA 1
ATOM 2086 C C . LEU A 1 255 ? -21.293 1.022 4.214 1.00 80.62 255 LEU A C 1
ATOM 2088 O O . LEU A 1 255 ? -20.810 2.134 3.967 1.00 80.62 255 LEU A O 1
ATOM 2092 N N . PHE A 1 256 ? -20.908 -0.087 3.582 1.00 85.69 256 PHE A N 1
ATOM 2093 C CA . PHE A 1 256 ? -19.867 -0.156 2.556 1.00 85.69 256 PHE A CA 1
ATOM 2094 C C . PHE A 1 256 ? -20.380 -0.906 1.325 1.00 85.69 256 PHE A C 1
ATOM 2096 O O . PHE A 1 256 ? -21.235 -1.782 1.441 1.00 85.69 256 PHE A O 1
ATOM 2103 N N . ASP A 1 257 ? -19.842 -0.584 0.147 1.00 87.25 257 ASP A N 1
ATOM 2104 C CA . ASP A 1 257 ? -20.061 -1.396 -1.059 1.00 87.25 257 ASP A CA 1
ATOM 2105 C C . ASP A 1 257 ? -19.615 -2.856 -0.807 1.00 87.25 257 ASP A C 1
ATOM 2107 O O . ASP A 1 257 ? -18.632 -3.100 -0.102 1.00 87.25 257 ASP A O 1
ATOM 2111 N N . GLY A 1 258 ? -20.294 -3.834 -1.419 1.00 83.81 258 GLY A N 1
ATOM 2112 C CA . GLY A 1 258 ? -19.952 -5.261 -1.350 1.00 83.81 258 GLY A CA 1
ATOM 2113 C C . GLY A 1 258 ? -18.489 -5.546 -1.712 1.00 83.81 258 GLY A C 1
ATOM 2114 O O . GLY A 1 258 ? -17.857 -6.434 -1.137 1.00 83.81 258 GLY A O 1
ATOM 2115 N N . LYS A 1 259 ? -17.898 -4.706 -2.572 1.00 86.94 259 LYS A N 1
ATOM 2116 C CA . LYS A 1 259 ? -16.464 -4.735 -2.905 1.00 86.94 259 LYS A CA 1
ATOM 2117 C C . LYS A 1 259 ? -15.545 -4.646 -1.688 1.00 86.94 259 LYS A C 1
ATOM 2119 O O . LYS A 1 259 ? -14.471 -5.234 -1.712 1.00 86.94 259 LYS A O 1
ATOM 2124 N N . ALA A 1 260 ? -15.950 -3.968 -0.615 1.00 88.38 260 ALA A N 1
ATOM 2125 C CA . ALA A 1 260 ? -15.150 -3.870 0.603 1.00 88.38 260 ALA A CA 1
ATOM 2126 C C . ALA A 1 260 ? -14.871 -5.240 1.250 1.00 88.38 260 ALA A C 1
ATOM 2128 O O . ALA A 1 260 ? -13.853 -5.394 1.929 1.00 88.38 260 ALA A O 1
ATOM 2129 N N . TYR A 1 261 ? -15.747 -6.222 1.021 1.00 86.50 261 TYR A N 1
ATOM 2130 C CA . TYR A 1 261 ? -15.735 -7.529 1.683 1.00 86.50 261 TYR A CA 1
ATOM 2131 C C . TYR A 1 261 ? -15.243 -8.667 0.775 1.00 86.50 261 TYR A C 1
ATOM 2133 O O . TYR A 1 261 ? -14.780 -9.692 1.272 1.00 86.50 261 TYR A O 1
ATOM 2141 N N . GLU A 1 262 ? -15.306 -8.500 -0.548 1.00 83.00 262 GLU A N 1
ATOM 2142 C CA . GLU A 1 262 ? -14.990 -9.554 -1.519 1.00 83.00 262 GLU A CA 1
ATOM 2143 C C . GLU A 1 262 ? -13.605 -9.382 -2.155 1.00 83.00 262 GLU A C 1
ATOM 2145 O O . GLU A 1 262 ? -13.215 -8.281 -2.550 1.00 83.00 262 GLU A O 1
ATOM 2150 N N . ASP A 1 263 ? -12.861 -10.483 -2.314 1.00 74.75 263 ASP A N 1
ATOM 2151 C CA . ASP A 1 263 ? -11.580 -10.455 -3.025 1.00 74.75 263 ASP A CA 1
ATOM 2152 C C . ASP A 1 263 ? -11.809 -10.398 -4.536 1.00 74.75 263 ASP A C 1
ATOM 2154 O O . ASP A 1 263 ? -12.425 -11.293 -5.116 1.00 74.75 263 ASP A O 1
ATOM 2158 N N . HIS A 1 264 ? -11.283 -9.350 -5.166 1.00 68.25 264 HIS A N 1
ATOM 2159 C CA . HIS A 1 264 ? -11.320 -9.149 -6.613 1.00 68.25 264 HIS A CA 1
ATOM 2160 C C . HIS A 1 264 ? -9.921 -8.964 -7.217 1.00 68.25 264 HIS A C 1
ATOM 2162 O O . HIS A 1 264 ? -8.938 -8.731 -6.462 1.00 68.25 264 HIS A O 1
#

pLDDT: mean 83.75, std 13.18, range [38.5, 98.38]

Sequence (264 aa):
MIDSVCRWFRSKSLSVLIFLTISLTFVCAGFAVWKYWYQFHAFGLSDSTEKWGQFGDFIGGVLNPLLGLASIIIVCVTLYTTSKFGAKQSFETLLFELIKIHRENLFSIEIVYPENSVKGRQCFDDFLDEIRWNYDHEVYDDTGNNSANRLTDSVNKFFDDFNNQNELGHYYRNLYLIFKHIDESFVLSKVEKTKYAKIVRAQMSSAETNFLFFNCMSKRGTAFKRFIEEYSLLQGLNSELLGNLGVDNTVLFSLFDGKAYEDH

Secondary structure (DSSP, 8-state):
-HHHHHHHHHHHHHHHHHHHHHHHHHHHHHHHHHHHHHHHGGG-----HHHHHHHHHHHHHHHHHHHHHHHHHHHHHHHHHHHHHHHHHHHHHHHHHHHHHHHHHHHH-EEE-SS-EEEGGGHHHHHHHHHHHHHHH----S-SS-HHHHHHHHHHHHHHSHHHHHHHHHHHHHHHHHHHHHHH-SSS-HHHHHHHHHHHHTTS-HHHHHHHHHHHHSTTTGGGHHHHHHTTTTTT--HHHHHTTS--HHHHHTTS-GGGTS--